Protein AF-A0A015XCU7-F1 (afdb_monomer_lite)

Radius of gyration: 45.32 Å; chains: 1; bounding box: 82×32×126 Å

Structure (mmCIF, N/CA/C/O backbone):
data_AF-A0A015XCU7-F1
#
_entry.id   AF-A0A015XCU7-F1
#
loop_
_atom_site.group_PDB
_atom_site.id
_atom_site.type_symbol
_atom_site.label_atom_id
_atom_site.label_alt_id
_atom_site.label_comp_id
_atom_site.label_asym_id
_atom_site.label_entity_id
_atom_site.label_seq_id
_atom_site.pdbx_PDB_ins_code
_atom_site.Cartn_x
_atom_site.Cartn_y
_atom_site.Cartn_z
_atom_site.occupancy
_atom_site.B_iso_or_equiv
_atom_site.auth_seq_id
_atom_site.auth_comp_id
_atom_site.auth_asym_id
_atom_site.auth_atom_id
_atom_site.pdbx_PDB_model_num
ATOM 1 N N . MET A 1 1 ? 7.135 3.575 -39.314 1.00 55.06 1 MET A N 1
ATOM 2 C CA . MET A 1 1 ? 6.035 2.942 -38.562 1.00 55.06 1 MET A CA 1
ATOM 3 C C . MET A 1 1 ? 5.232 4.070 -37.945 1.00 55.06 1 MET A C 1
ATOM 5 O O . MET A 1 1 ? 5.825 4.870 -37.229 1.00 55.06 1 MET A O 1
ATOM 9 N N . ASP A 1 2 ? 3.960 4.204 -38.307 1.00 65.06 2 ASP A N 1
ATOM 10 C CA . ASP A 1 2 ? 3.073 5.241 -37.773 1.00 65.06 2 ASP A CA 1
ATOM 11 C C . ASP A 1 2 ? 2.317 4.665 -36.569 1.00 65.06 2 ASP A C 1
ATOM 13 O O . ASP A 1 2 ? 1.390 3.877 -36.722 1.00 65.06 2 ASP A O 1
ATOM 17 N N . PHE A 1 3 ? 2.787 4.980 -35.362 1.00 67.31 3 PHE A N 1
ATOM 18 C CA . PHE A 1 3 ? 2.219 4.455 -34.116 1.00 67.31 3 PHE A CA 1
ATOM 19 C C . PHE A 1 3 ? 1.127 5.360 -33.530 1.00 67.31 3 PHE A C 1
ATOM 21 O O . PHE A 1 3 ? 0.581 5.036 -32.479 1.00 67.31 3 PHE A O 1
ATOM 28 N N . GLU A 1 4 ? 0.783 6.477 -34.183 1.00 66.00 4 GLU A N 1
ATOM 29 C CA . GLU A 1 4 ? -0.264 7.388 -33.694 1.00 66.00 4 GLU A CA 1
ATOM 30 C C . GLU A 1 4 ? -1.669 6.770 -33.775 1.00 66.00 4 GLU A C 1
ATOM 32 O O . GLU A 1 4 ? -2.579 7.196 -33.068 1.00 66.00 4 GLU A O 1
ATOM 37 N N . LYS A 1 5 ? -1.842 5.728 -34.596 1.00 67.38 5 LYS A N 1
ATOM 38 C CA . LYS A 1 5 ? -3.111 5.006 -34.781 1.00 67.38 5 LYS A CA 1
ATOM 39 C C . LYS A 1 5 ? -3.292 3.803 -33.850 1.00 67.38 5 LYS A C 1
ATOM 41 O O . LYS A 1 5 ? -4.333 3.144 -33.899 1.00 67.38 5 LYS A O 1
ATOM 46 N N . ALA A 1 6 ? -2.297 3.474 -33.026 1.00 71.69 6 ALA A N 1
ATOM 47 C CA . ALA A 1 6 ? -2.376 2.328 -32.128 1.00 71.69 6 ALA A CA 1
ATOM 48 C C . ALA A 1 6 ? -3.260 2.645 -30.905 1.00 71.69 6 ALA A C 1
ATOM 50 O O . ALA A 1 6 ? -2.902 3.476 -30.074 1.00 71.69 6 ALA A O 1
ATOM 51 N N . ASP A 1 7 ? -4.401 1.957 -30.771 1.00 75.12 7 ASP A N 1
ATOM 52 C CA . ASP A 1 7 ? -5.280 2.059 -29.597 1.00 75.12 7 ASP A CA 1
ATOM 53 C C . ASP A 1 7 ? -4.988 0.939 -28.585 1.00 75.12 7 ASP A C 1
ATOM 55 O O . ASP A 1 7 ? -5.306 -0.235 -28.795 1.00 75.12 7 ASP A O 1
ATOM 59 N N . ILE A 1 8 ? -4.425 1.322 -27.440 1.00 75.94 8 ILE A N 1
ATOM 60 C CA . ILE A 1 8 ? -4.085 0.430 -26.322 1.00 75.94 8 ILE A CA 1
ATOM 61 C C . ILE A 1 8 ? -5.334 -0.271 -25.765 1.00 75.94 8 ILE A C 1
ATOM 63 O O . ILE A 1 8 ? -5.271 -1.438 -25.367 1.00 75.94 8 ILE A O 1
ATOM 67 N N . GLY A 1 9 ? -6.486 0.407 -25.762 1.00 73.62 9 GLY A N 1
ATOM 68 C CA . GLY A 1 9 ? -7.745 -0.158 -25.280 1.00 73.62 9 GLY A CA 1
ATOM 69 C C . GLY A 1 9 ? -8.298 -1.240 -26.209 1.00 73.62 9 GLY A C 1
ATOM 70 O O . GLY A 1 9 ? -8.936 -2.192 -25.754 1.00 73.62 9 GLY A O 1
ATOM 71 N N . GLN A 1 10 ? -8.050 -1.133 -27.515 1.00 72.06 10 GLN A N 1
ATOM 72 C CA . GLN A 1 10 ? -8.372 -2.185 -28.479 1.00 72.06 10 GLN A CA 1
ATOM 73 C C . GLN A 1 10 ? -7.439 -3.392 -28.315 1.00 72.06 10 GLN A C 1
ATOM 75 O O . GLN A 1 10 ? -7.930 -4.518 -28.231 1.00 72.06 10 GLN A O 1
ATOM 80 N N . ILE A 1 11 ? -6.130 -3.155 -28.165 1.00 77.62 11 ILE A N 1
ATOM 81 C CA . ILE A 1 11 ? -5.125 -4.201 -27.907 1.00 77.62 11 ILE A CA 1
ATOM 82 C C . ILE A 1 11 ? -5.501 -5.019 -26.661 1.00 77.62 11 ILE A C 1
ATOM 84 O O . ILE A 1 11 ? -5.550 -6.247 -26.714 1.00 77.62 11 ILE A O 1
ATOM 88 N N . GLY A 1 12 ? -5.846 -4.353 -25.553 1.00 73.69 12 GLY A N 1
ATOM 89 C CA . GLY A 1 12 ? -6.228 -5.021 -24.304 1.00 73.69 12 GLY A CA 1
ATOM 90 C C . GLY A 1 12 ? -7.502 -5.868 -24.410 1.00 73.69 12 GLY A C 1
ATOM 91 O O . GLY A 1 12 ? -7.540 -6.987 -23.901 1.00 73.69 12 GLY A O 1
ATOM 92 N N . ARG A 1 13 ? -8.534 -5.378 -25.112 1.00 73.00 13 ARG A N 1
ATOM 93 C CA . ARG A 1 13 ? -9.797 -6.116 -25.318 1.00 73.00 13 ARG A CA 1
ATOM 94 C C . ARG A 1 13 ? -9.615 -7.363 -26.185 1.00 73.00 13 ARG A C 1
ATOM 96 O 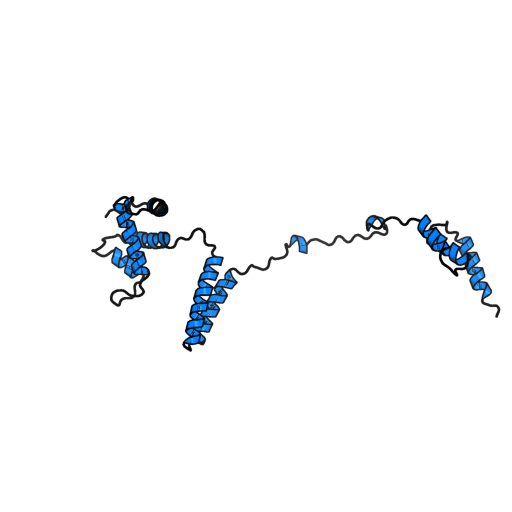O . ARG A 1 13 ? -10.203 -8.405 -25.896 1.00 73.00 13 ARG A O 1
ATOM 103 N N . ILE A 1 14 ? -8.798 -7.260 -27.231 1.00 71.56 14 ILE A N 1
ATOM 104 C CA . ILE A 1 14 ? -8.509 -8.379 -28.133 1.00 71.56 14 ILE A CA 1
ATOM 105 C C . ILE A 1 14 ? -7.652 -9.437 -27.420 1.00 71.56 14 ILE A C 1
ATOM 107 O O . ILE A 1 14 ? -7.955 -10.626 -27.468 1.00 71.56 14 ILE A O 1
ATOM 111 N N . LEU A 1 15 ? -6.643 -9.021 -26.653 1.00 71.50 15 LEU A N 1
ATOM 112 C CA . LEU A 1 15 ? -5.813 -9.955 -25.886 1.00 71.50 15 LEU A CA 1
ATOM 113 C C . LEU A 1 15 ? -6.577 -10.656 -24.753 1.00 71.50 15 LEU A C 1
ATOM 115 O O . LEU A 1 15 ? -6.266 -11.800 -24.434 1.00 71.50 15 LEU A O 1
ATOM 119 N N . ALA A 1 16 ? -7.613 -10.027 -24.189 1.00 69.00 16 ALA A N 1
ATOM 120 C CA . ALA A 1 16 ? -8.514 -10.680 -23.237 1.00 69.00 16 ALA A CA 1
ATOM 121 C C . ALA A 1 16 ? -9.391 -11.776 -23.879 1.00 69.00 16 ALA A C 1
ATOM 123 O O . ALA A 1 16 ? -9.855 -12.673 -23.178 1.00 69.00 16 ALA A O 1
ATOM 124 N N . THR A 1 17 ? -9.623 -11.703 -25.196 1.00 68.38 17 THR A N 1
ATOM 125 C CA . THR A 1 17 ? -10.422 -12.676 -25.965 1.00 68.38 17 THR A CA 1
ATOM 126 C C . THR A 1 17 ? -9.572 -13.726 -26.690 1.00 68.38 17 THR A C 1
ATOM 128 O O . THR A 1 17 ? -10.101 -14.781 -27.031 1.00 68.38 17 THR A O 1
ATOM 131 N N . GLY A 1 18 ? -8.254 -13.517 -26.791 1.00 62.25 18 GLY A N 1
ATOM 132 C CA . GLY A 1 18 ? -7.278 -14.611 -26.788 1.00 62.25 18 GLY A CA 1
ATOM 133 C C . GLY A 1 18 ? -6.367 -14.766 -28.004 1.00 62.25 18 GLY A C 1
ATOM 134 O O . GLY A 1 18 ? -5.673 -15.778 -28.051 1.00 62.25 18 GLY A O 1
ATOM 135 N N . ASP A 1 19 ? -6.313 -13.826 -28.957 1.00 72.88 19 ASP A N 1
ATOM 136 C CA . ASP A 1 19 ? -5.421 -14.000 -30.116 1.00 72.88 19 ASP A CA 1
ATOM 137 C C . ASP A 1 19 ? -4.724 -12.720 -30.608 1.00 72.88 19 ASP A C 1
ATOM 139 O O . ASP A 1 19 ? -5.364 -11.715 -30.926 1.00 72.88 19 ASP A O 1
ATOM 143 N N . LEU A 1 20 ? -3.395 -12.800 -30.721 1.00 69.88 20 LEU A N 1
ATOM 144 C CA . LEU A 1 20 ? -2.494 -11.758 -31.221 1.00 69.88 20 LEU A CA 1
ATOM 145 C C . LEU A 1 20 ? -2.557 -11.611 -32.754 1.00 69.88 20 LEU A C 1
ATOM 147 O O . LEU A 1 20 ? -2.303 -10.530 -33.304 1.00 69.88 20 LEU A O 1
ATOM 151 N N . ASP A 1 21 ? -2.934 -12.683 -33.453 1.00 74.88 21 ASP A N 1
ATOM 152 C CA . ASP A 1 21 ? -3.027 -12.712 -34.915 1.00 74.88 21 ASP A CA 1
ATOM 153 C C . ASP A 1 21 ? -4.258 -11.957 -35.438 1.00 74.88 21 ASP A C 1
ATOM 155 O O . ASP A 1 21 ? -4.297 -11.530 -36.593 1.00 74.88 21 ASP A O 1
ATOM 159 N N . SER A 1 22 ? -5.216 -11.674 -34.554 1.00 77.75 22 SER A N 1
ATOM 160 C CA . SER A 1 22 ? -6.403 -10.874 -34.862 1.00 77.75 22 SER A CA 1
ATOM 161 C C . SER A 1 22 ? -6.172 -9.353 -34.817 1.00 77.75 22 SER A C 1
ATOM 163 O O . SER A 1 22 ? -7.035 -8.587 -35.256 1.00 77.75 22 SER A O 1
ATOM 165 N N . LEU A 1 23 ? -5.013 -8.890 -34.323 1.00 80.00 23 LEU A N 1
ATOM 166 C CA . LEU A 1 23 ? -4.691 -7.463 -34.281 1.00 80.00 23 LEU A CA 1
ATOM 167 C C . LEU A 1 23 ? -4.304 -6.908 -35.666 1.00 80.00 23 LEU A C 1
ATOM 169 O O . LEU A 1 23 ? -3.596 -7.573 -36.425 1.00 80.00 23 LEU A O 1
ATOM 173 N N . PRO A 1 24 ? -4.671 -5.649 -35.972 1.00 85.00 24 PRO A N 1
ATOM 174 C CA . PRO A 1 24 ? -4.080 -4.903 -37.078 1.00 85.00 24 PRO A CA 1
ATOM 175 C C . PRO A 1 24 ? -2.548 -4.869 -36.982 1.00 85.00 24 PRO A C 1
ATOM 177 O O . PRO A 1 24 ? -1.994 -4.778 -35.885 1.00 85.00 24 PRO A O 1
ATOM 180 N N . GLU A 1 25 ? -1.862 -4.876 -38.128 1.00 84.38 25 GLU A N 1
ATOM 181 C CA . GLU A 1 25 ? -0.392 -4.925 -38.209 1.00 84.38 25 GLU A CA 1
ATOM 182 C C . GLU A 1 25 ? 0.290 -3.815 -37.388 1.00 84.38 25 GLU A C 1
ATOM 184 O O . GLU A 1 25 ? 1.238 -4.078 -36.650 1.00 84.38 25 GLU A O 1
ATOM 189 N N . GLU A 1 26 ? -0.251 -2.594 -37.429 1.00 84.12 26 GLU A N 1
ATOM 190 C CA . GLU A 1 26 ? 0.248 -1.448 -36.657 1.00 84.12 26 GLU A CA 1
ATOM 191 C C . GLU A 1 26 ? 0.129 -1.667 -35.135 1.00 84.12 26 GLU A C 1
ATOM 193 O O . GLU A 1 26 ? 1.042 -1.335 -34.377 1.00 84.12 26 GLU A O 1
ATOM 198 N N . GLN A 1 27 ? -0.975 -2.269 -34.679 1.00 83.62 27 GLN A N 1
ATOM 199 C CA . GLN A 1 27 ? -1.224 -2.541 -33.260 1.00 83.62 27 GLN A CA 1
ATOM 200 C C . GLN A 1 27 ? -0.382 -3.715 -32.753 1.00 83.62 27 GLN A C 1
ATOM 202 O O . GLN A 1 27 ? 0.111 -3.672 -31.626 1.00 83.62 27 GLN A O 1
ATOM 207 N N . ARG A 1 28 ? -0.157 -4.730 -33.597 1.00 85.50 28 ARG A N 1
ATOM 208 C CA . ARG A 1 28 ? 0.762 -5.836 -33.304 1.00 85.50 28 ARG A CA 1
ATOM 209 C C . ARG A 1 28 ? 2.198 -5.337 -33.166 1.00 85.50 28 ARG A C 1
ATOM 211 O O . ARG A 1 28 ? 2.833 -5.598 -32.152 1.00 85.50 28 ARG A O 1
ATOM 218 N N . ALA A 1 29 ? 2.672 -4.532 -34.118 1.00 86.88 29 ALA A N 1
ATOM 219 C CA . ALA A 1 29 ? 4.007 -3.938 -34.055 1.00 86.88 29 ALA A CA 1
ATOM 220 C C . ALA A 1 29 ? 4.194 -3.059 -32.804 1.00 86.88 29 ALA A C 1
ATOM 222 O O . ALA A 1 29 ? 5.267 -3.045 -32.197 1.00 86.88 29 ALA A O 1
ATOM 223 N N . TYR A 1 30 ? 3.146 -2.340 -32.390 1.00 89.00 30 TYR A N 1
ATOM 224 C CA . TYR A 1 30 ? 3.165 -1.562 -31.154 1.00 89.00 30 TYR A CA 1
ATOM 225 C C . TYR A 1 30 ? 3.183 -2.451 -29.898 1.00 89.00 30 TYR A C 1
ATOM 227 O O . TYR A 1 30 ? 3.921 -2.167 -28.954 1.00 89.00 30 TYR A O 1
ATOM 235 N N . TYR A 1 31 ? 2.436 -3.557 -29.890 1.00 88.25 31 TYR A N 1
ATOM 236 C CA . TYR A 1 31 ? 2.502 -4.555 -28.822 1.00 88.25 31 TYR A CA 1
ATOM 237 C C . TYR A 1 31 ? 3.904 -5.173 -28.699 1.00 88.25 31 TYR A C 1
ATOM 239 O O . TYR A 1 31 ? 4.460 -5.198 -27.599 1.00 88.25 31 TYR A O 1
ATOM 247 N N . ASP A 1 32 ? 4.521 -5.573 -29.812 1.00 89.38 32 ASP A N 1
ATOM 248 C CA . ASP A 1 32 ? 5.877 -6.139 -29.837 1.00 89.38 32 ASP A CA 1
ATOM 249 C C . ASP A 1 32 ? 6.918 -5.136 -29.313 1.00 89.38 32 ASP A C 1
ATOM 251 O O . ASP A 1 32 ? 7.825 -5.484 -28.547 1.00 89.38 32 ASP A O 1
ATOM 255 N N . LEU A 1 33 ? 6.759 -3.854 -29.666 1.00 90.38 33 LEU A N 1
ATOM 256 C CA . LEU A 1 33 ? 7.565 -2.761 -29.124 1.00 90.38 33 LEU A CA 1
ATOM 257 C C . LEU A 1 33 ? 7.414 -2.671 -27.598 1.00 90.38 33 LEU A C 1
ATOM 259 O O . LEU A 1 33 ? 8.416 -2.597 -26.878 1.00 90.38 33 LEU A O 1
ATOM 263 N N . MET A 1 34 ? 6.177 -2.697 -27.091 1.00 90.25 34 MET A N 1
ATOM 264 C CA . MET A 1 34 ? 5.905 -2.663 -25.653 1.00 90.25 34 MET A CA 1
ATOM 265 C C . MET A 1 34 ? 6.480 -3.890 -24.937 1.00 90.25 34 MET A C 1
ATOM 267 O O . MET A 1 34 ? 7.036 -3.748 -23.842 1.00 90.25 34 MET A O 1
ATOM 271 N N . GLU A 1 35 ? 6.377 -5.082 -25.525 1.00 89.12 35 GLU A N 1
ATOM 272 C CA . GLU A 1 35 ? 6.936 -6.312 -24.969 1.00 89.12 35 GLU A CA 1
ATOM 273 C C . GLU A 1 35 ? 8.469 -6.267 -24.921 1.00 89.12 35 GLU A C 1
ATOM 275 O O . GLU A 1 35 ? 9.074 -6.631 -23.907 1.00 89.12 35 GLU A O 1
ATOM 280 N N . MET A 1 36 ? 9.112 -5.742 -25.962 1.00 90.25 36 MET A N 1
ATOM 281 C CA . MET A 1 36 ? 10.558 -5.535 -25.984 1.00 90.25 36 MET A CA 1
ATOM 282 C C . MET A 1 36 ? 11.001 -4.541 -24.902 1.00 90.25 36 MET A C 1
ATOM 284 O O . MET A 1 36 ? 11.953 -4.815 -24.165 1.00 90.25 36 MET A O 1
ATOM 288 N N . VAL A 1 37 ? 10.271 -3.434 -24.721 1.00 89.75 37 VAL A N 1
ATOM 289 C CA . VAL A 1 37 ? 10.510 -2.475 -23.628 1.00 89.75 37 VAL A CA 1
ATOM 290 C C . VAL A 1 37 ? 10.372 -3.146 -22.258 1.00 89.75 37 VAL A C 1
ATOM 292 O O . VAL A 1 37 ? 11.239 -2.964 -21.394 1.00 89.75 37 VAL A O 1
ATOM 295 N N . ARG A 1 38 ? 9.338 -3.974 -22.060 1.00 89.50 38 ARG A N 1
ATOM 296 C CA . ARG A 1 38 ? 9.146 -4.771 -20.837 1.00 89.50 38 ARG A CA 1
ATOM 297 C C . ARG A 1 38 ? 10.320 -5.723 -20.609 1.00 89.50 38 ARG A C 1
ATOM 299 O O . ARG A 1 38 ? 10.856 -5.779 -19.500 1.00 89.50 38 ARG A O 1
ATOM 306 N N . GLY A 1 39 ? 10.751 -6.437 -21.647 1.00 87.81 39 GLY A N 1
ATOM 307 C CA . GLY A 1 39 ? 11.869 -7.378 -21.603 1.00 87.81 39 GLY A CA 1
ATOM 308 C C . GLY A 1 39 ? 13.203 -6.707 -21.276 1.00 87.81 39 GLY A C 1
ATOM 309 O O . GLY A 1 39 ? 13.964 -7.219 -20.454 1.00 87.81 39 GLY A O 1
ATOM 310 N N . LEU A 1 40 ? 13.474 -5.532 -21.852 1.00 86.94 40 LEU A N 1
ATOM 311 C CA . LEU A 1 40 ? 14.639 -4.720 -21.500 1.00 86.94 40 LEU A CA 1
ATOM 312 C C . LEU A 1 40 ? 14.567 -4.257 -20.047 1.00 86.94 40 LEU A C 1
ATOM 314 O O . LEU A 1 40 ? 15.547 -4.383 -19.325 1.00 86.94 40 LEU A O 1
ATOM 318 N N . ARG A 1 41 ? 13.412 -3.779 -19.579 1.00 84.75 41 ARG A N 1
ATOM 319 C CA . ARG A 1 41 ? 13.248 -3.331 -18.189 1.00 84.75 41 ARG A CA 1
ATOM 320 C C . ARG A 1 41 ? 13.424 -4.463 -17.172 1.00 84.75 41 ARG A C 1
ATOM 322 O O . ARG A 1 41 ? 13.928 -4.219 -16.080 1.00 84.75 41 ARG A O 1
ATOM 329 N N . ALA A 1 42 ? 13.012 -5.683 -17.512 1.00 83.00 42 ALA A N 1
ATOM 330 C CA . ALA A 1 42 ? 13.176 -6.852 -16.650 1.00 83.00 42 ALA A CA 1
ATOM 331 C C . ALA A 1 42 ? 14.650 -7.274 -16.487 1.00 83.00 42 ALA A C 1
ATOM 333 O O . ALA A 1 42 ? 14.996 -7.956 -15.523 1.00 83.00 42 ALA A O 1
ATOM 334 N N . ARG A 1 43 ? 15.534 -6.871 -17.409 1.00 81.38 43 ARG A N 1
ATOM 335 C CA . ARG A 1 43 ? 16.964 -7.189 -17.358 1.00 81.38 43 ARG A CA 1
ATOM 336 C C . ARG A 1 43 ? 17.723 -6.114 -16.576 1.00 81.38 43 ARG A C 1
ATOM 338 O O . ARG A 1 43 ? 17.656 -4.930 -16.879 1.00 81.38 43 ARG A O 1
ATOM 345 N N . MET A 1 44 ? 18.530 -6.533 -15.602 1.00 65.50 44 MET A N 1
ATOM 346 C CA . MET A 1 44 ? 19.385 -5.617 -14.828 1.00 65.50 44 MET A CA 1
ATOM 347 C C . MET A 1 44 ? 20.557 -5.071 -15.668 1.00 65.50 44 MET A C 1
ATOM 349 O O . MET A 1 44 ? 21.012 -3.939 -15.481 1.00 65.50 44 MET A O 1
ATOM 353 N N . ARG A 1 45 ? 21.074 -5.888 -16.595 1.00 73.56 45 ARG A N 1
ATOM 354 C CA . ARG A 1 45 ? 22.200 -5.560 -17.477 1.00 73.56 45 ARG A CA 1
ATOM 355 C C . ARG A 1 45 ? 21.955 -6.086 -18.886 1.00 73.56 45 ARG A C 1
ATOM 357 O O . ARG A 1 45 ? 21.440 -7.187 -19.058 1.00 73.56 45 ARG A O 1
ATOM 364 N N . TYR A 1 46 ? 22.387 -5.320 -19.879 1.00 71.69 46 TYR A N 1
ATOM 365 C CA . TYR A 1 46 ? 22.438 -5.734 -21.280 1.00 71.69 46 TYR A CA 1
ATOM 366 C C . TYR A 1 46 ? 23.756 -5.257 -21.880 1.00 71.69 46 TYR A C 1
ATOM 368 O O . TYR A 1 46 ? 24.124 -4.093 -21.712 1.00 71.69 46 TYR A O 1
ATOM 376 N N . ASN A 1 47 ? 24.506 -6.166 -22.508 1.00 71.00 47 ASN A N 1
ATOM 377 C CA . ASN A 1 47 ? 25.857 -5.904 -23.023 1.00 71.00 47 ASN A CA 1
ATOM 378 C C . ASN A 1 47 ? 26.766 -5.179 -22.004 1.00 71.00 47 ASN A C 1
ATOM 380 O O . ASN A 1 47 ? 27.419 -4.188 -22.322 1.00 71.00 47 ASN A O 1
ATOM 384 N N . GLY A 1 48 ? 26.742 -5.623 -20.741 1.00 73.75 48 GLY A N 1
ATOM 385 C CA . GLY A 1 48 ? 27.561 -5.063 -19.655 1.00 73.75 48 GLY A CA 1
ATOM 386 C C . GLY A 1 48 ? 27.113 -3.700 -19.107 1.00 73.75 48 GLY A C 1
ATOM 387 O O . GLY A 1 48 ? 27.646 -3.259 -18.092 1.00 73.75 48 GLY A O 1
ATOM 388 N N . LYS A 1 49 ? 26.112 -3.045 -19.711 1.00 77.00 49 LYS A N 1
ATOM 389 C CA . LYS A 1 49 ? 25.578 -1.754 -19.252 1.00 77.00 49 LYS A CA 1
ATOM 390 C C . LYS A 1 49 ? 24.316 -1.947 -18.415 1.00 77.00 49 LYS A C 1
ATOM 392 O O . LYS A 1 49 ? 23.485 -2.802 -18.722 1.00 77.00 49 LYS A O 1
ATOM 397 N N . VAL A 1 50 ? 24.170 -1.136 -17.366 1.00 78.19 50 VAL A N 1
ATOM 398 C CA . VAL A 1 50 ? 22.941 -1.078 -16.562 1.00 78.19 50 VAL A CA 1
ATOM 399 C C . VAL A 1 50 ? 21.828 -0.488 -17.418 1.00 78.19 50 VAL A C 1
ATOM 401 O O . VAL A 1 50 ? 21.991 0.580 -18.014 1.00 78.19 50 VAL A O 1
ATOM 404 N N . ILE A 1 51 ? 20.703 -1.191 -17.485 1.00 83.25 51 ILE A N 1
ATOM 405 C CA . ILE A 1 51 ? 19.542 -0.731 -18.238 1.00 83.25 51 ILE A CA 1
ATOM 406 C C . ILE A 1 51 ? 18.770 0.239 -17.350 1.00 83.25 51 ILE A C 1
ATOM 408 O O . ILE A 1 51 ? 18.290 -0.114 -16.277 1.00 83.25 51 ILE A O 1
ATOM 412 N N . THR A 1 52 ? 18.673 1.489 -17.790 1.00 87.25 52 THR A N 1
ATOM 413 C CA . THR A 1 52 ? 17.901 2.533 -17.112 1.00 87.25 52 THR A CA 1
ATOM 414 C C . THR A 1 52 ? 16.751 2.983 -18.002 1.00 87.25 52 THR A C 1
ATOM 416 O O . THR A 1 52 ? 16.809 2.829 -19.223 1.00 87.25 52 THR A O 1
ATOM 419 N N . LYS A 1 53 ? 15.727 3.613 -17.413 1.00 87.94 53 LYS A N 1
ATOM 420 C CA . LYS A 1 53 ? 14.630 4.242 -18.170 1.00 87.94 53 LYS A CA 1
ATOM 421 C C . LYS A 1 53 ? 15.160 5.162 -19.278 1.00 87.94 53 LYS A C 1
ATOM 423 O O . LYS A 1 53 ? 14.731 5.064 -20.421 1.00 87.94 53 LYS A O 1
ATOM 428 N N . ALA A 1 54 ? 16.141 6.008 -18.956 1.00 88.88 54 ALA A N 1
ATOM 429 C CA . ALA A 1 54 ? 16.783 6.892 -19.928 1.00 88.88 54 ALA A CA 1
ATOM 430 C C . ALA A 1 54 ? 17.530 6.116 -21.028 1.00 88.88 54 ALA A C 1
ATOM 432 O O . ALA A 1 54 ? 17.511 6.519 -22.187 1.00 88.88 54 ALA A O 1
ATOM 433 N N . GLY A 1 55 ? 18.157 4.987 -20.682 1.00 88.38 55 GLY A N 1
ATOM 434 C CA . GLY A 1 55 ? 18.804 4.097 -21.644 1.00 88.38 55 GLY A CA 1
ATOM 435 C C . GLY A 1 55 ? 17.823 3.492 -22.648 1.00 88.38 55 GLY A C 1
ATOM 436 O O . GLY A 1 55 ? 18.120 3.492 -23.840 1.00 88.38 55 GLY A O 1
ATOM 437 N N . ILE A 1 56 ? 16.653 3.049 -22.179 1.00 89.50 56 ILE A N 1
ATOM 438 C CA . ILE A 1 56 ? 15.583 2.513 -23.033 1.00 89.50 56 ILE A CA 1
ATOM 439 C C . ILE A 1 56 ? 15.019 3.615 -23.936 1.00 89.50 56 ILE A C 1
ATOM 441 O O . ILE A 1 56 ? 14.959 3.433 -25.145 1.00 89.50 56 ILE A O 1
ATOM 445 N N . ILE A 1 57 ? 14.696 4.791 -23.387 1.00 91.44 57 ILE A N 1
ATOM 446 C CA . ILE A 1 57 ? 14.197 5.926 -24.186 1.00 91.44 57 ILE A CA 1
ATOM 447 C C . ILE A 1 57 ? 15.220 6.328 -25.258 1.00 91.44 57 ILE A C 1
ATOM 449 O O . ILE A 1 57 ? 14.859 6.566 -26.405 1.00 91.44 57 ILE A O 1
ATOM 453 N N . ARG A 1 58 ? 16.515 6.355 -24.923 1.00 90.44 58 ARG A N 1
ATOM 454 C CA . ARG A 1 58 ? 17.573 6.644 -25.899 1.00 90.44 58 ARG A CA 1
ATOM 455 C C . ARG A 1 58 ? 17.670 5.578 -26.993 1.00 90.44 58 ARG A C 1
ATOM 457 O O . ARG A 1 58 ? 17.949 5.932 -28.130 1.00 90.44 58 ARG A O 1
ATOM 464 N N . LEU A 1 59 ? 17.452 4.303 -26.666 1.00 89.62 59 LEU A N 1
ATOM 465 C CA . LEU A 1 59 ? 17.404 3.226 -27.658 1.00 89.62 59 LEU A CA 1
ATOM 466 C C . LEU A 1 59 ? 16.213 3.407 -28.606 1.00 89.62 59 LEU A C 1
ATOM 468 O O . LEU A 1 59 ? 16.390 3.328 -29.815 1.00 89.62 59 LEU A O 1
ATOM 472 N N . LEU A 1 60 ? 15.034 3.722 -28.072 1.00 89.69 60 LEU A N 1
ATOM 473 C CA . LEU A 1 60 ? 13.829 3.996 -28.862 1.00 89.69 60 LEU A CA 1
ATOM 474 C C . LEU A 1 60 ? 14.005 5.200 -29.805 1.00 89.69 60 LEU A C 1
ATOM 476 O O . LEU A 1 60 ? 13.469 5.211 -30.907 1.00 89.69 60 LEU A O 1
ATOM 480 N N . LYS A 1 61 ? 14.809 6.188 -29.403 1.00 92.00 61 LYS A N 1
ATOM 481 C CA . LYS A 1 61 ? 15.173 7.348 -30.233 1.00 92.00 61 LYS A CA 1
ATOM 482 C C . LYS A 1 61 ? 16.325 7.092 -31.211 1.00 92.00 61 LYS A C 1
ATOM 484 O O . LYS A 1 61 ? 16.654 7.976 -31.994 1.00 92.00 61 LYS A O 1
ATOM 489 N N . SER A 1 62 ? 17.009 5.950 -31.114 1.00 89.38 62 SER A N 1
ATOM 490 C CA . SER A 1 62 ? 18.136 5.638 -32.001 1.00 89.38 62 SER A CA 1
ATOM 491 C C . SER A 1 62 ? 17.658 5.397 -33.432 1.00 89.38 62 SER A C 1
ATOM 493 O O . SER A 1 62 ? 16.488 5.091 -33.645 1.00 89.38 62 SER A O 1
ATOM 495 N N . GLU A 1 63 ? 18.570 5.467 -34.402 1.00 82.06 63 GLU A N 1
ATOM 496 C CA . GLU A 1 63 ? 18.275 5.265 -35.832 1.00 82.06 63 GLU A CA 1
ATOM 497 C C . GLU A 1 63 ? 17.594 3.921 -36.141 1.00 82.06 63 GLU A C 1
ATOM 499 O O . GLU A 1 63 ? 16.911 3.797 -37.150 1.00 82.06 63 GLU A O 1
ATOM 504 N N . VAL A 1 64 ? 17.722 2.934 -35.246 1.00 82.31 64 VAL A N 1
ATOM 505 C CA . VAL A 1 64 ? 17.075 1.620 -35.367 1.00 82.31 64 VAL A CA 1
ATOM 506 C C . VAL A 1 64 ? 15.548 1.717 -35.280 1.00 82.31 64 VAL A C 1
ATOM 508 O O . VAL A 1 64 ? 14.852 0.985 -35.974 1.00 82.31 64 VAL A O 1
ATOM 511 N N . TYR A 1 65 ? 15.025 2.606 -34.429 1.00 84.44 65 TYR A N 1
ATOM 512 C CA . TYR A 1 65 ? 13.584 2.740 -34.170 1.00 84.44 65 TYR A CA 1
ATOM 513 C C . TYR A 1 65 ? 13.024 4.103 -34.600 1.00 84.44 65 TYR A C 1
ATOM 515 O O . TYR A 1 65 ? 11.842 4.202 -34.918 1.00 84.44 65 TYR A O 1
ATOM 523 N N . GLY A 1 66 ? 13.855 5.149 -34.625 1.00 88.31 66 GLY A N 1
ATOM 524 C CA . GLY A 1 66 ? 13.524 6.462 -35.182 1.00 88.31 66 GLY A CA 1
ATOM 525 C C . GLY A 1 66 ? 12.396 7.216 -34.470 1.00 88.31 66 GLY A C 1
ATOM 526 O O . GLY A 1 66 ? 11.800 8.106 -35.072 1.00 88.31 66 GLY A O 1
ATOM 527 N N . LEU A 1 67 ? 12.070 6.876 -33.217 1.00 90.31 67 LEU A N 1
ATOM 528 C CA . LEU A 1 67 ? 10.952 7.497 -32.500 1.00 90.31 67 LEU A CA 1
ATOM 529 C C . LEU A 1 67 ? 11.307 8.901 -31.995 1.00 90.31 67 LEU A C 1
ATOM 531 O O . LEU A 1 67 ? 12.426 9.162 -31.541 1.00 90.31 67 LEU A O 1
ATOM 535 N N . SER A 1 68 ? 10.319 9.800 -31.997 1.00 91.88 68 SER A N 1
ATOM 536 C CA . SER A 1 68 ? 10.449 11.113 -31.357 1.00 91.88 68 SER A CA 1
ATOM 537 C C . SER A 1 68 ? 10.580 10.980 -29.830 1.00 91.88 68 SER A C 1
ATOM 539 O O . SER A 1 68 ? 10.217 9.959 -29.243 1.00 91.88 68 SER A O 1
ATOM 541 N N . ASP A 1 69 ? 11.094 12.015 -29.148 1.00 89.69 69 ASP A N 1
ATOM 542 C CA . ASP A 1 69 ? 11.250 11.981 -27.680 1.00 89.69 69 ASP A CA 1
ATOM 543 C C . ASP A 1 69 ? 9.917 11.746 -26.959 1.00 89.69 69 ASP A C 1
ATOM 545 O O . ASP A 1 69 ? 9.859 10.987 -25.991 1.00 89.69 69 ASP A O 1
ATOM 549 N N . TRP A 1 70 ? 8.847 12.360 -27.467 1.00 90.38 70 TRP A N 1
ATOM 550 C CA . TRP A 1 70 ? 7.498 12.185 -26.945 1.00 90.38 70 TRP A CA 1
ATOM 551 C C . TRP A 1 70 ? 7.002 10.749 -27.157 1.00 90.38 70 TRP A C 1
ATOM 553 O O . TRP A 1 70 ? 6.645 10.093 -26.180 1.00 90.38 70 TRP A O 1
ATOM 563 N N . MET A 1 71 ? 7.097 10.209 -28.379 1.00 88.50 71 MET A N 1
ATOM 564 C CA . MET A 1 71 ? 6.663 8.836 -28.686 1.00 88.50 71 MET A CA 1
ATOM 565 C C . MET A 1 71 ? 7.443 7.783 -27.891 1.00 88.50 71 MET A C 1
ATOM 567 O O . MET A 1 71 ? 6.863 6.825 -27.390 1.00 88.50 71 MET A O 1
ATOM 571 N N . ALA A 1 72 ? 8.755 7.963 -27.724 1.00 91.06 72 ALA A N 1
ATOM 572 C CA . ALA A 1 72 ? 9.587 7.046 -26.947 1.00 91.06 72 ALA A CA 1
ATOM 573 C C . ALA A 1 72 ? 9.205 7.030 -25.456 1.00 91.06 72 ALA A C 1
ATOM 575 O O . ALA A 1 72 ? 9.229 5.980 -24.810 1.00 91.06 72 ALA A O 1
ATOM 576 N N . ARG A 1 73 ? 8.849 8.191 -24.887 1.00 91.19 73 ARG A N 1
ATOM 577 C CA . ARG A 1 73 ? 8.341 8.282 -23.508 1.00 91.19 73 ARG A CA 1
ATOM 578 C C . ARG A 1 73 ? 6.958 7.663 -23.381 1.00 91.19 73 ARG A C 1
ATOM 580 O O . ARG A 1 73 ? 6.719 6.976 -22.389 1.00 91.19 73 ARG A O 1
ATOM 587 N N . GLN A 1 74 ? 6.106 7.905 -24.370 1.00 89.94 74 GLN A N 1
ATOM 588 C CA . GLN A 1 74 ? 4.747 7.392 -24.435 1.00 89.94 74 GLN A CA 1
ATOM 589 C C . GLN A 1 74 ? 4.759 5.861 -24.512 1.00 89.94 74 GLN A C 1
ATOM 591 O O . GLN A 1 74 ? 4.292 5.218 -23.584 1.00 89.94 74 GLN A O 1
ATOM 596 N N . GLY A 1 75 ? 5.476 5.268 -25.473 1.00 88.31 75 GLY A N 1
ATOM 597 C CA . GLY A 1 75 ? 5.629 3.810 -25.574 1.00 88.31 75 GLY A CA 1
ATOM 598 C C . GLY A 1 75 ? 6.253 3.156 -24.334 1.00 88.31 75 GLY A C 1
ATOM 599 O O . GLY A 1 75 ? 5.893 2.038 -23.966 1.00 88.31 75 GLY A O 1
ATOM 600 N N . TYR A 1 76 ? 7.150 3.855 -23.625 1.00 91.12 76 TYR A N 1
ATOM 601 C CA . TYR A 1 76 ? 7.639 3.380 -22.327 1.00 91.12 76 TYR A CA 1
ATOM 602 C C . TYR A 1 76 ? 6.545 3.392 -21.249 1.00 91.12 76 TYR A C 1
ATOM 604 O O . TYR A 1 76 ? 6.440 2.438 -20.477 1.00 91.12 76 TYR A O 1
ATOM 612 N N . ALA A 1 77 ? 5.772 4.476 -21.147 1.00 88.69 77 ALA A N 1
ATOM 613 C CA . ALA A 1 77 ? 4.690 4.593 -20.173 1.00 88.69 77 ALA A CA 1
ATOM 614 C C . ALA A 1 77 ? 3.583 3.570 -20.454 1.00 88.69 77 ALA A C 1
ATOM 616 O O . ALA A 1 77 ? 3.158 2.871 -19.536 1.00 88.69 77 ALA A O 1
ATOM 617 N N . ASP A 1 78 ? 3.208 3.426 -21.720 1.00 88.19 78 ASP A N 1
ATOM 618 C CA . ASP A 1 78 ? 2.172 2.516 -22.189 1.00 88.19 78 ASP A CA 1
ATOM 619 C C . ASP A 1 78 ? 2.566 1.059 -21.949 1.00 88.19 78 ASP A C 1
ATOM 621 O O . ASP A 1 78 ? 1.773 0.316 -21.385 1.00 88.19 78 ASP A O 1
ATOM 625 N N . SER A 1 79 ? 3.825 0.671 -22.199 1.00 89.56 79 SER A N 1
ATOM 626 C CA . SER A 1 79 ? 4.343 -0.651 -21.808 1.00 89.56 79 SER A CA 1
ATOM 627 C C . SER A 1 79 ? 4.179 -0.911 -20.302 1.00 89.56 79 SER A C 1
ATOM 629 O O . SER A 1 79 ? 3.682 -1.957 -19.885 1.00 89.56 79 SER A O 1
ATOM 631 N N . VAL A 1 80 ? 4.558 0.048 -19.450 1.00 86.50 80 VAL A N 1
ATOM 632 C CA . VAL A 1 80 ? 4.443 -0.126 -17.993 1.00 86.50 80 VAL A CA 1
ATOM 633 C C . VAL A 1 80 ? 2.981 -0.234 -17.561 1.00 86.50 80 VAL A C 1
ATOM 635 O O . VAL A 1 80 ? 2.648 -1.128 -16.785 1.00 86.50 80 VAL A O 1
ATOM 638 N N . ASN A 1 81 ? 2.119 0.645 -18.063 1.00 86.94 81 ASN A N 1
ATOM 639 C CA . ASN A 1 81 ? 0.703 0.653 -17.716 1.00 86.94 81 ASN A CA 1
ATOM 640 C C . ASN A 1 81 ? 0.003 -0.607 -18.231 1.00 86.94 81 ASN A C 1
ATOM 642 O O . ASN A 1 81 ? -0.729 -1.240 -17.482 1.00 86.94 81 ASN A O 1
ATOM 646 N N . PHE A 1 82 ? 0.278 -1.028 -19.463 1.00 85.94 82 PHE A N 1
ATOM 647 C CA . PHE A 1 82 ? -0.355 -2.193 -20.069 1.00 85.94 82 PHE A CA 1
ATOM 648 C C . PHE A 1 82 ? -0.019 -3.492 -19.322 1.00 85.94 82 PHE A C 1
ATOM 650 O O . PHE A 1 82 ? -0.911 -4.264 -18.986 1.00 85.94 82 PHE A O 1
ATOM 657 N N . PHE A 1 83 ? 1.260 -3.726 -19.004 1.00 84.31 83 PHE A N 1
ATOM 658 C CA . PHE A 1 83 ? 1.690 -4.991 -18.393 1.00 84.31 83 PHE A CA 1
ATOM 659 C C . PHE A 1 83 ? 1.596 -5.031 -16.863 1.00 84.31 83 PHE A C 1
ATOM 661 O O . PHE A 1 83 ? 1.632 -6.119 -16.285 1.00 84.31 83 PHE A O 1
ATOM 668 N N . TYR A 1 84 ? 1.528 -3.878 -16.191 1.00 81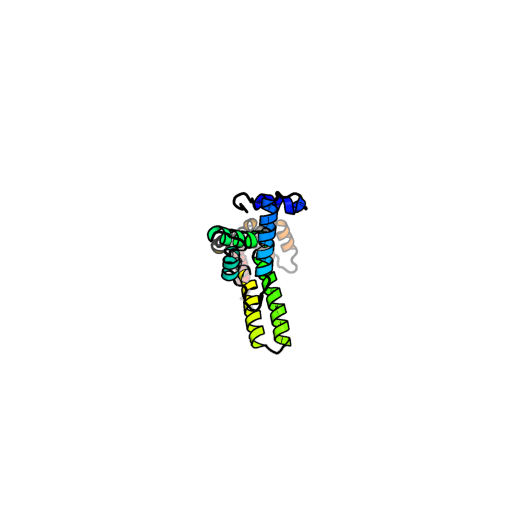.25 84 TYR A N 1
ATOM 669 C CA . TYR A 1 84 ? 1.520 -3.806 -14.725 1.00 81.25 84 TYR A CA 1
ATOM 670 C C . TYR A 1 84 ? 0.306 -3.083 -14.134 1.00 81.25 84 TYR A C 1
ATOM 672 O O . TYR A 1 84 ? 0.230 -2.983 -12.908 1.00 81.25 84 TYR A O 1
ATOM 680 N N . SER A 1 85 ? -0.647 -2.613 -14.947 1.00 79.25 85 SER A N 1
ATOM 681 C CA . SER A 1 85 ? -1.951 -2.209 -14.418 1.00 79.25 85 SER A CA 1
ATOM 682 C C . SER A 1 85 ? -2.639 -3.428 -13.811 1.00 79.25 85 SER A C 1
ATOM 684 O O . SER A 1 85 ? -2.682 -4.510 -14.397 1.00 79.25 85 SER A O 1
ATOM 686 N N . GLN A 1 86 ? -3.114 -3.270 -12.584 1.00 66.94 86 GLN A N 1
ATOM 687 C CA . GLN A 1 86 ? -3.778 -4.309 -11.812 1.00 66.94 86 GLN A CA 1
ATOM 688 C C . GLN A 1 86 ? -5.003 -3.657 -11.175 1.00 66.94 86 GLN A C 1
ATOM 690 O O . GLN A 1 86 ? -4.911 -3.090 -10.090 1.00 66.94 86 GLN A O 1
ATOM 695 N N . GLU A 1 87 ? -6.137 -3.685 -11.875 1.00 65.44 87 GLU A N 1
ATOM 696 C CA . GLU A 1 87 ? -7.343 -2.940 -11.473 1.00 65.44 87 GLU A CA 1
ATOM 697 C C . GLU A 1 87 ? -8.011 -3.512 -10.213 1.00 65.44 87 GLU A C 1
ATOM 699 O O . GLU A 1 87 ? -8.570 -2.770 -9.410 1.00 65.44 87 GLU A O 1
ATOM 704 N N . ASN A 1 88 ? -7.903 -4.824 -9.988 1.00 74.19 88 ASN A N 1
ATOM 705 C CA . ASN A 1 88 ? -8.668 -5.521 -8.947 1.00 74.19 88 ASN A CA 1
ATOM 706 C C . ASN A 1 88 ? -7.872 -5.840 -7.673 1.00 74.19 88 ASN A C 1
ATOM 708 O O . ASN A 1 88 ? -8.399 -6.471 -6.754 1.00 74.19 88 ASN A O 1
ATOM 712 N N . ILE A 1 89 ? -6.601 -5.435 -7.588 1.00 76.69 89 ILE A N 1
ATOM 713 C CA . ILE A 1 89 ? -5.766 -5.730 -6.419 1.00 76.69 89 ILE A CA 1
ATOM 714 C C . ILE A 1 89 ? -5.772 -4.529 -5.479 1.00 76.69 89 ILE A C 1
ATOM 716 O O . ILE A 1 89 ? -5.285 -3.447 -5.802 1.00 76.69 89 ILE A O 1
ATOM 720 N N . ARG A 1 90 ? -6.290 -4.737 -4.265 1.00 80.44 90 ARG A N 1
ATOM 721 C CA . ARG A 1 90 ? -6.295 -3.703 -3.224 1.00 80.44 90 ARG A CA 1
ATOM 722 C C . ARG A 1 90 ? -4.856 -3.291 -2.869 1.00 80.44 90 ARG A C 1
ATOM 724 O O . ARG A 1 90 ? -4.006 -4.173 -2.714 1.00 80.44 90 ARG A O 1
ATOM 731 N N . PRO A 1 91 ? -4.572 -1.999 -2.617 1.00 82.94 91 PRO A N 1
ATOM 732 C CA . PRO A 1 91 ? -3.243 -1.549 -2.188 1.00 82.94 91 PRO A CA 1
ATOM 733 C C . PRO A 1 91 ? -2.699 -2.295 -0.958 1.00 82.94 91 PRO A C 1
ATOM 735 O O . PRO A 1 91 ? -1.517 -2.630 -0.914 1.00 82.94 91 PRO A O 1
ATOM 738 N N . GLN A 1 92 ? -3.571 -2.641 -0.004 1.00 85.25 92 GLN A N 1
ATOM 739 C CA . GLN A 1 92 ? -3.227 -3.459 1.164 1.00 85.25 92 GLN A CA 1
ATOM 740 C C . GLN A 1 92 ? -2.724 -4.861 0.774 1.00 85.25 92 GLN A C 1
ATOM 742 O O . GLN A 1 92 ? -1.754 -5.354 1.346 1.00 85.25 92 GLN A O 1
ATOM 747 N N . ALA A 1 93 ? -3.336 -5.494 -0.231 1.00 85.06 93 ALA A N 1
ATOM 748 C CA . ALA A 1 93 ? -2.905 -6.801 -0.720 1.00 85.06 93 ALA A CA 1
ATOM 749 C C . ALA A 1 93 ? -1.516 -6.721 -1.371 1.00 85.06 93 ALA A C 1
ATOM 751 O O . ALA A 1 93 ? -0.672 -7.579 -1.120 1.00 85.06 93 ALA A O 1
ATOM 752 N N . PHE A 1 94 ? -1.232 -5.654 -2.128 1.00 87.25 94 PHE A N 1
ATOM 753 C CA . PHE A 1 94 ? 0.118 -5.405 -2.639 1.00 87.25 94 PHE A CA 1
ATOM 754 C C . PHE A 1 94 ? 1.134 -5.205 -1.523 1.00 87.25 94 PHE A C 1
ATOM 756 O O . PHE A 1 94 ? 2.219 -5.778 -1.578 1.00 87.25 94 PHE A O 1
ATOM 763 N N . ALA A 1 95 ? 0.797 -4.410 -0.512 1.00 88.31 95 ALA A N 1
ATOM 764 C CA . ALA A 1 95 ? 1.686 -4.166 0.614 1.00 88.31 95 ALA A CA 1
ATOM 765 C C . ALA A 1 95 ? 2.050 -5.466 1.339 1.00 88.31 95 ALA A C 1
ATOM 767 O O . ALA A 1 95 ? 3.227 -5.701 1.602 1.00 88.31 95 ALA A O 1
ATOM 768 N N . ASN A 1 96 ? 1.066 -6.343 1.553 1.00 88.94 96 ASN A N 1
ATOM 769 C CA . ASN A 1 96 ? 1.278 -7.668 2.128 1.00 88.94 96 ASN A CA 1
ATOM 770 C C . ASN A 1 96 ? 2.121 -8.573 1.216 1.00 88.94 96 ASN A C 1
ATOM 772 O O . ASN A 1 96 ? 3.067 -9.193 1.696 1.00 88.94 96 ASN A O 1
ATOM 776 N N . LEU A 1 97 ? 1.854 -8.592 -0.095 1.00 89.19 97 LEU A N 1
ATOM 777 C CA . LEU A 1 97 ? 2.636 -9.359 -1.072 1.00 89.19 97 LEU A CA 1
ATOM 778 C C . LEU A 1 97 ? 4.111 -8.927 -1.097 1.00 89.19 97 LEU A C 1
ATOM 780 O O . LEU A 1 97 ? 5.017 -9.758 -1.159 1.00 89.19 97 LEU A O 1
ATOM 784 N N . TYR A 1 98 ? 4.370 -7.618 -1.077 1.00 90.00 98 TYR A N 1
ATOM 785 C CA . TYR A 1 98 ? 5.733 -7.094 -1.040 1.00 90.00 98 TYR A CA 1
ATOM 786 C C . TYR A 1 98 ? 6.395 -7.326 0.320 1.00 90.00 98 TYR A C 1
ATOM 788 O O . TYR A 1 98 ? 7.580 -7.650 0.347 1.00 90.00 98 TYR A O 1
ATOM 796 N N . ALA A 1 99 ? 5.656 -7.218 1.427 1.00 92.12 99 ALA A N 1
ATOM 797 C CA . ALA A 1 99 ? 6.169 -7.532 2.757 1.00 92.12 99 ALA A CA 1
ATOM 798 C C . ALA A 1 99 ? 6.611 -9.001 2.861 1.00 92.12 99 ALA A C 1
ATOM 800 O O . ALA A 1 99 ? 7.730 -9.259 3.288 1.00 92.12 99 ALA A O 1
ATOM 801 N N . GLU A 1 100 ? 5.805 -9.946 2.369 1.00 91.81 100 GLU A N 1
ATOM 802 C CA . GLU A 1 100 ? 6.153 -11.375 2.338 1.00 91.81 100 GLU A CA 1
ATOM 803 C C . GLU A 1 100 ? 7.419 -11.643 1.504 1.00 91.81 100 GLU A C 1
ATOM 805 O O . GLU A 1 100 ? 8.296 -12.414 1.897 1.00 91.81 100 GLU A O 1
ATOM 810 N N . LYS A 1 101 ? 7.561 -10.978 0.349 1.00 92.88 101 LYS A N 1
ATOM 811 C CA . LYS A 1 101 ? 8.778 -11.081 -0.476 1.00 92.88 101 LYS A CA 1
ATOM 812 C C . LYS A 1 101 ? 10.014 -10.554 0.250 1.00 92.88 101 LYS A C 1
ATOM 814 O O . LYS A 1 101 ? 11.085 -11.143 0.116 1.00 92.88 101 LYS A O 1
ATOM 819 N N . LEU A 1 102 ? 9.874 -9.453 0.987 1.00 93.25 102 LEU A N 1
ATOM 820 C CA . LEU A 1 102 ? 10.959 -8.886 1.784 1.00 93.25 102 LEU A CA 1
ATOM 821 C C . LEU A 1 102 ? 11.336 -9.804 2.950 1.00 93.25 102 LEU A C 1
ATOM 823 O O . LEU A 1 102 ? 12.522 -9.983 3.185 1.00 93.25 102 LEU A O 1
ATOM 827 N N . GLU A 1 103 ? 10.378 -10.436 3.627 1.00 92.56 103 GLU A N 1
ATOM 828 C CA . GLU A 1 103 ? 10.667 -11.421 4.681 1.00 92.56 103 GLU A CA 1
ATOM 829 C C . GLU A 1 103 ? 11.453 -12.613 4.149 1.00 92.56 103 GLU A C 1
ATOM 831 O O . GLU A 1 103 ? 12.530 -12.902 4.657 1.00 92.56 103 GLU A O 1
ATOM 836 N N . LYS A 1 104 ? 11.007 -13.216 3.040 1.00 94.38 104 LYS A N 1
ATOM 837 C CA . LYS A 1 104 ? 11.745 -14.306 2.377 1.00 94.38 104 LYS A CA 1
ATOM 838 C C . LYS A 1 104 ? 13.175 -13.895 2.014 1.00 94.38 104 LYS A C 1
ATOM 840 O O . LYS A 1 104 ? 14.113 -14.684 2.123 1.00 94.38 104 LYS A O 1
ATOM 845 N N . TRP A 1 105 ? 13.353 -12.651 1.571 1.00 91.31 105 TRP A N 1
ATOM 846 C CA . TRP A 1 105 ? 14.679 -12.084 1.335 1.00 91.31 105 TRP A CA 1
ATOM 847 C C . TRP A 1 105 ? 15.477 -11.923 2.629 1.00 91.31 105 TRP A C 1
ATOM 849 O O . TRP A 1 105 ? 16.644 -12.304 2.657 1.00 91.31 105 TRP A O 1
ATOM 859 N N . ALA A 1 106 ? 14.880 -11.401 3.695 1.00 93.38 106 ALA A N 1
ATOM 860 C CA . ALA A 1 106 ? 15.540 -11.261 4.985 1.00 93.38 106 ALA A CA 1
ATOM 861 C C . ALA A 1 106 ? 15.983 -12.616 5.552 1.00 93.38 106 ALA A C 1
ATOM 863 O O . ALA A 1 106 ? 17.131 -12.727 5.976 1.00 93.38 106 ALA A O 1
ATOM 864 N N . ASP A 1 107 ? 15.143 -13.650 5.466 1.00 92.00 107 ASP A N 1
ATOM 865 C CA . ASP A 1 107 ? 15.475 -15.017 5.881 1.00 92.00 107 ASP A CA 1
ATOM 866 C C . ASP A 1 107 ? 16.695 -15.540 5.117 1.00 92.00 107 ASP A C 1
ATOM 868 O O . ASP A 1 107 ? 17.650 -16.048 5.708 1.00 92.00 107 ASP A O 1
ATOM 872 N N . SER A 1 108 ? 16.719 -15.342 3.793 1.00 91.69 108 SER A N 1
ATOM 873 C CA . SER A 1 108 ? 17.870 -15.727 2.971 1.00 91.69 108 SER A CA 1
ATOM 874 C C . SER A 1 108 ? 19.146 -14.968 3.359 1.00 91.69 108 SER A C 1
ATOM 876 O O . SER A 1 108 ? 20.219 -15.561 3.452 1.00 91.69 108 SER A O 1
ATOM 878 N N . MET A 1 109 ? 19.038 -13.671 3.660 1.00 90.69 109 MET A N 1
ATOM 879 C CA . MET A 1 109 ? 20.173 -12.839 4.067 1.00 90.69 109 MET A CA 1
ATOM 880 C C . MET A 1 109 ? 20.690 -13.236 5.452 1.00 90.69 109 MET A C 1
ATOM 882 O O . MET A 1 109 ? 21.905 -13.289 5.661 1.00 90.69 109 MET A O 1
ATOM 886 N N . PHE A 1 110 ? 19.789 -13.594 6.367 1.00 91.94 110 PHE A N 1
ATOM 887 C CA . PHE A 1 110 ? 20.125 -14.110 7.687 1.00 91.94 110 PHE A CA 1
ATOM 888 C C . PHE A 1 110 ? 20.909 -15.425 7.589 1.00 91.94 110 PHE A C 1
ATOM 890 O O . PHE A 1 110 ? 21.975 -15.543 8.192 1.00 91.94 110 PHE A O 1
ATOM 897 N N . LEU A 1 111 ? 20.461 -16.363 6.744 1.00 92.62 111 LEU A N 1
ATOM 898 C CA . LEU A 1 111 ? 21.168 -17.626 6.482 1.00 92.62 111 LEU A CA 1
ATOM 899 C C . LEU A 1 111 ? 22.573 -17.417 5.896 1.00 92.62 111 LEU A C 1
ATOM 901 O O . LEU A 1 111 ? 23.484 -18.187 6.186 1.00 92.62 111 LEU A O 1
ATOM 905 N N . THR A 1 112 ? 22.778 -16.361 5.105 1.00 93.38 112 THR A N 1
ATOM 906 C CA . THR A 1 112 ? 24.103 -16.006 4.559 1.00 93.38 112 THR A CA 1
ATOM 907 C C . THR A 1 112 ? 25.002 -15.233 5.535 1.00 93.38 112 THR A C 1
ATOM 909 O O . THR A 1 112 ? 26.080 -14.785 5.147 1.00 93.38 112 THR A O 1
ATOM 912 N N . GLY A 1 113 ? 2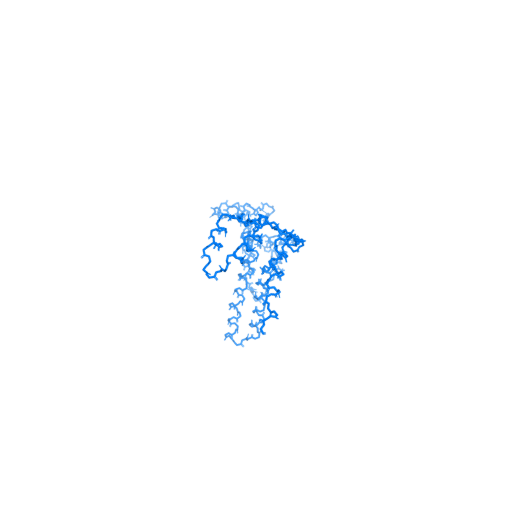4.578 -15.050 6.790 1.00 91.75 113 GLY A N 1
ATOM 913 C CA . GLY A 1 113 ? 25.348 -14.351 7.824 1.00 91.75 113 GLY A CA 1
ATOM 914 C C . GLY A 1 113 ? 25.259 -12.822 7.769 1.00 91.75 113 GLY A C 1
ATOM 915 O O . GLY A 1 113 ? 26.008 -12.140 8.465 1.00 91.75 113 GLY A O 1
ATOM 916 N N . LYS A 1 114 ? 24.342 -12.253 6.975 1.00 92.69 114 LYS A N 1
ATOM 917 C CA . LYS A 1 114 ? 24.144 -10.799 6.827 1.00 92.69 114 LYS A CA 1
ATOM 918 C C . LYS A 1 114 ? 22.995 -10.282 7.699 1.00 92.69 114 LYS A C 1
ATOM 920 O O . LYS A 1 114 ? 22.024 -9.709 7.202 1.00 92.69 114 LYS A O 1
ATOM 925 N N . GLY A 1 115 ? 23.105 -10.484 9.012 1.00 89.94 115 GLY A N 1
ATOM 926 C CA . GLY A 1 115 ? 22.036 -10.179 9.974 1.00 89.94 115 GLY A CA 1
ATOM 927 C C . GLY A 1 115 ? 21.602 -8.706 10.012 1.00 89.94 115 GLY A C 1
ATOM 928 O O . GLY A 1 115 ? 20.408 -8.420 10.078 1.00 89.94 115 GLY A O 1
ATOM 929 N N . GLU A 1 116 ? 22.536 -7.757 9.902 1.00 91.69 116 GLU A N 1
ATOM 930 C CA . GLU A 1 116 ? 22.196 -6.323 9.891 1.00 91.69 116 GLU A CA 1
ATOM 931 C C . GLU A 1 116 ? 21.384 -5.918 8.652 1.00 91.69 116 GLU A C 1
ATOM 933 O O . GLU A 1 116 ? 20.421 -5.154 8.749 1.00 91.69 116 GLU A O 1
ATOM 938 N N . GLU A 1 117 ? 21.746 -6.441 7.476 1.00 91.81 117 GLU A N 1
ATOM 939 C CA . GLU A 1 117 ? 21.007 -6.191 6.235 1.00 91.81 117 GLU A CA 1
ATOM 940 C C . GLU A 1 117 ? 19.618 -6.842 6.289 1.00 91.81 117 GLU A C 1
ATOM 942 O O . GLU A 1 117 ? 18.635 -6.212 5.894 1.00 91.81 117 GLU A O 1
ATOM 947 N N . ALA A 1 118 ? 19.521 -8.054 6.847 1.00 91.94 118 ALA A N 1
ATOM 948 C CA . ALA A 1 118 ? 18.250 -8.737 7.079 1.00 91.94 118 ALA A CA 1
ATOM 949 C C . ALA A 1 118 ? 17.322 -7.922 7.997 1.00 91.94 118 ALA A C 1
ATOM 951 O O . ALA A 1 118 ? 16.156 -7.719 7.662 1.00 91.94 118 ALA A O 1
ATOM 952 N N . SER A 1 119 ? 17.850 -7.365 9.093 1.00 91.19 119 SER A N 1
ATOM 953 C CA . SER A 1 119 ? 17.090 -6.510 10.017 1.00 91.19 119 SER A CA 1
ATOM 954 C C . SER A 1 119 ? 16.495 -5.279 9.316 1.00 91.19 119 SER A C 1
ATOM 956 O O . SER A 1 119 ? 15.301 -5.001 9.434 1.00 91.19 119 SER A O 1
ATOM 958 N N . ARG A 1 120 ? 17.281 -4.593 8.472 1.00 94.25 120 ARG A N 1
ATOM 959 C CA . ARG A 1 120 ? 16.791 -3.447 7.678 1.00 94.25 120 ARG A CA 1
ATOM 960 C C . ARG A 1 120 ? 15.696 -3.839 6.680 1.00 94.25 120 ARG A C 1
ATOM 962 O O . ARG A 1 120 ? 14.795 -3.046 6.400 1.00 94.25 120 ARG A O 1
ATOM 969 N N . ILE A 1 121 ? 15.782 -5.035 6.097 1.00 93.00 121 ILE A N 1
ATOM 970 C CA . ILE A 1 121 ? 14.763 -5.557 5.175 1.00 93.00 121 ILE A CA 1
ATOM 971 C C . ILE A 1 121 ? 13.470 -5.884 5.938 1.00 93.00 121 ILE A C 1
ATOM 973 O O . ILE A 1 121 ? 12.390 -5.516 5.470 1.00 93.00 121 ILE A O 1
ATOM 977 N N . LEU A 1 122 ? 13.571 -6.489 7.126 1.00 92.94 122 LEU A N 1
ATOM 978 C CA . LEU A 1 122 ? 12.422 -6.766 7.994 1.00 92.94 122 LEU A CA 1
ATOM 979 C C . LEU A 1 122 ? 11.722 -5.485 8.447 1.00 92.94 122 LEU A C 1
ATOM 981 O O . LEU A 1 122 ? 10.498 -5.403 8.395 1.00 92.94 122 LEU A O 1
ATOM 985 N N . GLU A 1 123 ? 12.477 -4.446 8.800 1.00 94.44 123 GLU A N 1
ATOM 986 C CA . GLU A 1 123 ? 11.904 -3.149 9.165 1.00 94.44 123 GLU A CA 1
ATOM 987 C C . GLU A 1 123 ? 11.068 -2.554 8.015 1.00 94.44 123 GLU A C 1
ATOM 989 O O . GLU A 1 123 ? 9.976 -2.017 8.218 1.00 94.44 123 GLU A O 1
ATOM 994 N N . ARG A 1 124 ? 11.540 -2.698 6.770 1.00 93.56 124 ARG A N 1
ATOM 995 C CA . ARG A 1 124 ? 10.785 -2.288 5.576 1.00 93.56 124 ARG A CA 1
ATOM 996 C C . ARG A 1 124 ? 9.518 -3.120 5.378 1.00 93.56 124 ARG A C 1
ATOM 998 O O . ARG A 1 124 ? 8.488 -2.547 5.024 1.00 93.56 124 ARG A O 1
ATOM 1005 N N . ALA A 1 125 ? 9.577 -4.431 5.610 1.00 92.44 125 ALA A N 1
ATOM 1006 C CA . ALA A 1 125 ? 8.411 -5.311 5.536 1.00 92.44 125 ALA A CA 1
ATOM 1007 C C . ALA A 1 125 ? 7.351 -4.927 6.583 1.00 92.44 125 ALA A C 1
ATOM 1009 O O . ALA A 1 125 ? 6.173 -4.788 6.248 1.00 92.44 125 ALA A O 1
ATOM 1010 N N . ALA A 1 126 ? 7.774 -4.656 7.822 1.00 90.94 126 ALA A N 1
ATOM 1011 C CA . ALA A 1 126 ? 6.899 -4.200 8.898 1.00 90.94 126 ALA A CA 1
ATOM 1012 C C . ALA A 1 126 ? 6.207 -2.876 8.543 1.00 90.94 126 ALA A C 1
ATOM 1014 O O . ALA A 1 126 ? 4.985 -2.768 8.648 1.00 90.94 126 ALA A O 1
ATOM 1015 N N . ARG A 1 127 ? 6.955 -1.895 8.017 1.00 92.50 127 ARG A N 1
ATOM 1016 C CA . ARG A 1 127 ? 6.383 -0.616 7.558 1.00 92.50 127 ARG A CA 1
ATOM 1017 C C . ARG A 1 127 ? 5.319 -0.786 6.472 1.00 92.50 127 ARG A C 1
ATOM 1019 O O . ARG A 1 127 ? 4.361 -0.018 6.445 1.00 92.50 127 ARG A O 1
ATOM 1026 N N . LEU A 1 128 ? 5.473 -1.753 5.564 1.00 90.88 128 LEU A N 1
ATOM 1027 C CA . LEU A 1 128 ? 4.467 -2.020 4.530 1.00 90.88 128 LEU A CA 1
ATOM 1028 C C . LEU A 1 128 ? 3.174 -2.586 5.119 1.00 90.88 128 LEU A C 1
ATOM 1030 O O . LEU A 1 128 ? 2.100 -2.168 4.694 1.00 90.88 128 LEU A O 1
ATOM 1034 N N . ARG A 1 129 ? 3.265 -3.482 6.107 1.00 86.69 129 ARG A N 1
ATOM 1035 C CA . ARG A 1 129 ? 2.079 -4.046 6.771 1.00 86.69 129 ARG A CA 1
ATOM 1036 C C . ARG A 1 129 ? 1.355 -3.023 7.636 1.00 86.69 129 ARG A C 1
ATOM 1038 O O . ARG A 1 129 ? 0.141 -2.890 7.538 1.00 86.69 129 ARG A O 1
ATOM 1045 N N . LEU A 1 130 ? 2.107 -2.266 8.433 1.00 85.81 130 LEU A N 1
ATOM 1046 C CA . LEU A 1 130 ? 1.548 -1.280 9.359 1.00 85.81 130 LEU A CA 1
ATOM 1047 C C . LEU A 1 130 ? 0.929 -0.072 8.650 1.00 85.81 130 LEU A C 1
ATOM 1049 O O . LEU A 1 130 ? 0.023 0.538 9.195 1.00 85.81 130 LEU A O 1
ATOM 1053 N N . ARG A 1 131 ? 1.344 0.241 7.413 1.00 84.69 131 ARG A N 1
ATOM 1054 C CA . ARG A 1 131 ? 0.739 1.316 6.602 1.00 84.69 131 ARG A CA 1
ATOM 1055 C C . ARG A 1 131 ? -0.773 1.151 6.403 1.00 84.69 131 ARG A C 1
ATOM 1057 O O . ARG A 1 131 ? -1.454 2.140 6.170 1.00 84.69 131 ARG A O 1
ATOM 1064 N N . PHE A 1 132 ? -1.262 -0.087 6.419 1.00 75.75 132 PHE A N 1
ATOM 1065 C CA . PHE A 1 132 ? -2.671 -0.422 6.211 1.00 75.75 132 PHE A CA 1
ATOM 1066 C C . PHE A 1 132 ? -3.257 -1.199 7.394 1.00 75.75 132 PHE A C 1
ATOM 1068 O O . PHE A 1 132 ? -4.293 -1.849 7.238 1.00 75.75 132 PHE A O 1
ATOM 1075 N N . ALA A 1 133 ? -2.576 -1.206 8.544 1.00 73.44 133 ALA A N 1
ATOM 1076 C CA . ALA A 1 133 ? -3.215 -1.624 9.782 1.00 73.44 133 ALA A CA 1
ATOM 1077 C C . ALA A 1 133 ? -4.322 -0.604 10.063 1.00 73.44 133 ALA A C 1
ATOM 1079 O O . ALA A 1 133 ? -4.071 0.591 9.928 1.00 73.44 133 ALA A O 1
ATOM 1080 N N . CYS A 1 134 ? -5.544 -1.076 10.337 1.00 58.91 134 CYS A N 1
ATOM 1081 C CA . CYS A 1 134 ? -6.670 -0.196 10.635 1.00 58.91 134 CYS A CA 1
ATOM 1082 C C . CYS A 1 134 ? -6.241 0.834 11.676 1.00 58.91 134 CYS A C 1
ATOM 1084 O O . CYS A 1 134 ? -5.762 0.443 12.743 1.00 58.91 134 CYS A O 1
ATOM 1086 N N . ASP A 1 135 ? -6.467 2.112 11.373 1.00 61.00 135 ASP A N 1
ATOM 1087 C CA . ASP A 1 135 ? -6.650 3.110 12.416 1.00 61.00 135 ASP A CA 1
ATOM 1088 C C . ASP A 1 135 ? -7.673 2.512 13.388 1.00 61.00 135 ASP A C 1
ATOM 1090 O O . ASP A 1 135 ? -8.692 1.955 12.951 1.00 61.00 135 ASP A O 1
ATOM 1094 N N . GLU A 1 136 ? -7.339 2.486 14.680 1.00 63.16 136 GLU A N 1
ATOM 1095 C CA . GLU A 1 136 ? -8.247 2.018 15.725 1.00 63.16 136 GLU A CA 1
ATOM 1096 C C . GLU A 1 136 ? -9.630 2.597 15.425 1.00 63.16 136 GLU A C 1
ATOM 1098 O O . GLU A 1 136 ? -9.739 3.789 15.144 1.00 63.16 136 GLU A O 1
ATOM 1103 N N . GLN A 1 137 ? -10.671 1.757 15.372 1.00 62.84 137 GLN A N 1
ATOM 1104 C CA . GLN A 1 137 ? -12.030 2.261 15.202 1.00 62.84 137 GLN A CA 1
ATOM 1105 C C . GLN A 1 137 ? -12.296 3.208 16.369 1.00 62.84 137 GLN A C 1
ATOM 1107 O O . GLN A 1 137 ? -12.594 2.758 17.475 1.00 62.84 137 GLN A O 1
ATOM 1112 N N . GLU A 1 138 ? -12.125 4.507 16.136 1.00 65.62 138 GLU A N 1
ATOM 1113 C CA . GLU A 1 138 ? -12.432 5.520 17.124 1.00 65.62 138 GLU A CA 1
ATOM 1114 C C . GLU A 1 138 ? -13.907 5.336 17.463 1.00 65.62 138 GLU A C 1
ATOM 1116 O O . GLU A 1 138 ? -14.767 5.308 16.574 1.00 65.62 138 GLU A O 1
ATOM 1121 N N . ILE A 1 139 ? -14.194 5.115 18.748 1.00 74.75 139 ILE A N 1
ATOM 1122 C CA . ILE A 1 139 ? -15.569 5.019 19.229 1.00 74.75 139 ILE A CA 1
ATOM 1123 C C . ILE A 1 139 ? -16.271 6.286 18.727 1.00 74.75 139 ILE A C 1
ATOM 1125 O O . ILE A 1 139 ? -15.779 7.378 19.028 1.00 74.75 139 ILE A O 1
ATOM 1129 N N . PRO A 1 140 ? -17.371 6.172 17.953 1.00 80.50 140 PRO A N 1
ATOM 1130 C CA . PRO A 1 140 ? -18.061 7.333 17.415 1.00 80.50 140 PRO A CA 1
ATOM 1131 C C . PRO A 1 140 ? -18.283 8.360 18.522 1.00 80.50 140 PRO A C 1
ATOM 1133 O O . PRO A 1 140 ? -18.836 8.012 19.568 1.00 80.50 140 PRO A O 1
ATOM 1136 N N . GLN A 1 141 ? -17.847 9.606 18.308 1.00 74.12 141 GLN A N 1
ATOM 1137 C CA . GLN A 1 141 ? -17.936 10.665 19.325 1.00 74.12 141 GLN A CA 1
ATOM 1138 C C . GLN A 1 141 ? -19.368 10.814 19.857 1.00 74.12 141 GLN A C 1
ATOM 1140 O O . GLN A 1 141 ? -19.567 11.026 21.045 1.00 74.12 141 GLN A O 1
ATOM 1145 N N . GLU A 1 142 ? -20.370 10.54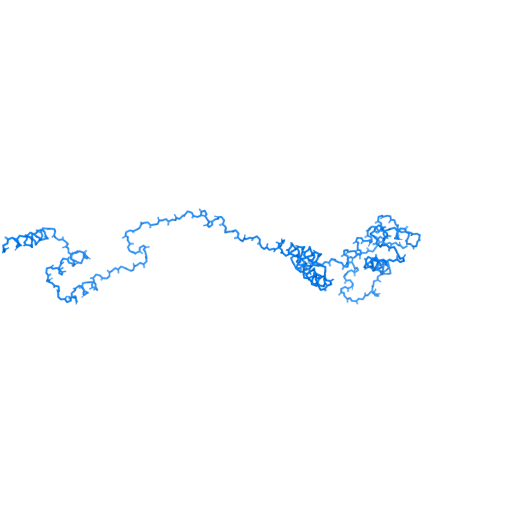9 19.017 1.00 77.00 142 GLU A N 1
ATOM 1146 C CA . GLU A 1 142 ? -21.790 10.516 19.380 1.00 77.00 142 GLU A CA 1
ATOM 1147 C C . GLU A 1 142 ? -22.127 9.565 20.545 1.00 77.00 142 GLU A C 1
ATOM 1149 O O . GLU A 1 142 ? -23.054 9.836 21.307 1.00 77.00 142 GLU A O 1
ATOM 1154 N N . LEU A 1 143 ? -21.394 8.455 20.704 1.00 74.44 143 LEU A N 1
ATOM 1155 C CA . LEU A 1 143 ? -21.563 7.518 21.820 1.00 74.44 143 LEU A CA 1
ATOM 1156 C C . LEU A 1 143 ? -20.841 7.984 23.089 1.00 74.44 143 LEU A C 1
ATOM 1158 O O . LEU A 1 143 ? -21.306 7.675 24.185 1.00 74.44 143 LEU A O 1
ATOM 1162 N N . LEU A 1 144 ? -19.736 8.720 22.948 1.00 75.25 144 LEU A N 1
ATOM 1163 C CA . LEU A 1 144 ? -18.965 9.276 24.066 1.00 75.25 144 LEU A CA 1
ATOM 1164 C C . LEU A 1 144 ? -19.618 10.544 24.636 1.00 75.25 144 LEU A C 1
ATOM 1166 O O . LEU A 1 144 ? -19.686 10.711 25.851 1.00 75.25 144 LEU A O 1
ATOM 1170 N N . ASP A 1 145 ? -20.162 11.398 23.768 1.00 81.12 145 ASP A N 1
ATOM 1171 C CA . ASP A 1 145 ? -20.798 12.672 24.126 1.00 81.12 145 ASP A CA 1
ATOM 1172 C C . ASP A 1 145 ? -22.256 12.515 24.569 1.00 81.12 145 ASP A C 1
ATOM 1174 O O . ASP A 1 145 ? -22.904 13.481 25.000 1.00 81.12 145 ASP A O 1
ATOM 1178 N N . ARG A 1 146 ? -22.808 11.298 24.476 1.00 78.56 146 ARG A N 1
ATOM 1179 C CA . ARG A 1 146 ? -24.172 11.027 24.914 1.00 78.56 146 ARG A CA 1
ATOM 1180 C C . ARG A 1 146 ? -24.254 11.202 26.426 1.00 78.56 146 ARG A C 1
ATOM 1182 O O . ARG A 1 146 ? -23.896 10.315 27.197 1.00 78.56 146 ARG A O 1
ATOM 1189 N N . LYS A 1 147 ? -24.766 12.359 26.850 1.00 78.62 147 LYS A N 1
ATOM 1190 C CA . LYS A 1 147 ? -24.990 12.661 28.266 1.00 78.62 147 LYS A CA 1
ATOM 1191 C C . LYS A 1 147 ? -25.819 11.539 28.906 1.00 78.62 147 LYS A C 1
ATOM 1193 O O . LYS A 1 147 ? -26.892 11.224 28.380 1.00 78.62 147 LYS A O 1
ATOM 1198 N N . PRO A 1 148 ? -25.362 10.948 30.023 1.00 78.12 148 PRO A N 1
ATOM 1199 C CA . PRO A 1 148 ? -26.132 9.924 30.707 1.00 78.12 148 PRO A CA 1
ATOM 1200 C C . PRO A 1 148 ? -27.444 10.533 31.204 1.00 78.12 148 PRO A C 1
ATOM 1202 O O . PRO A 1 148 ? -27.451 11.542 31.910 1.00 78.12 148 PRO A O 1
ATOM 1205 N N . VAL A 1 149 ? -28.564 9.921 30.822 1.00 81.38 149 VAL A N 1
ATOM 1206 C CA . VAL A 1 149 ? -29.878 10.262 31.369 1.00 81.38 149 VAL A CA 1
ATOM 1207 C C . VAL A 1 149 ? -30.029 9.477 32.664 1.00 81.38 149 VAL A C 1
ATOM 1209 O O . VAL A 1 149 ? -30.283 8.275 32.642 1.00 81.38 149 VAL A O 1
ATOM 1212 N N . VAL A 1 150 ? -29.813 10.146 33.796 1.00 82.88 150 VAL A N 1
ATOM 1213 C CA . VAL A 1 150 ? -30.018 9.547 35.118 1.00 82.88 150 VAL A CA 1
ATOM 1214 C C . VAL A 1 150 ? -31.480 9.743 35.509 1.00 82.88 150 VAL A C 1
ATOM 1216 O O . VAL A 1 150 ? -31.923 10.871 35.718 1.00 82.88 150 VAL A O 1
ATOM 1219 N N . ILE A 1 151 ? -32.234 8.647 35.571 1.00 81.25 151 ILE A N 1
ATOM 1220 C CA . ILE A 1 151 ? -33.640 8.644 35.984 1.00 81.25 151 ILE A CA 1
ATOM 1221 C C . ILE A 1 151 ? -33.688 8.276 37.467 1.00 81.25 151 ILE A C 1
ATOM 1223 O O . ILE A 1 151 ? -33.272 7.185 37.851 1.00 81.25 151 ILE A O 1
ATOM 1227 N N . TYR A 1 152 ? -34.196 9.188 38.294 1.00 80.44 152 TYR A N 1
ATOM 1228 C CA . TYR A 1 152 ? -34.528 8.914 39.690 1.00 80.44 152 TYR A CA 1
ATOM 1229 C C . TYR A 1 152 ? -36.035 8.696 39.779 1.00 80.44 152 TYR A C 1
ATOM 1231 O O . TYR A 1 152 ? -36.803 9.627 39.549 1.00 80.44 152 TYR A O 1
ATOM 1239 N N . THR A 1 153 ? -36.452 7.475 40.099 1.00 80.81 153 THR A N 1
ATOM 1240 C CA . THR A 1 153 ? -37.858 7.134 40.329 1.00 80.81 153 THR A CA 1
ATOM 1241 C C . THR A 1 153 ? -38.000 6.412 41.663 1.00 80.81 153 THR A C 1
ATOM 1243 O O . THR A 1 153 ? -37.143 5.614 42.050 1.00 80.81 153 THR A O 1
ATOM 1246 N N . CYS A 1 154 ? -39.069 6.738 42.387 1.00 76.31 154 CYS A N 1
ATOM 1247 C CA . CYS A 1 154 ? -39.482 6.030 43.597 1.00 76.31 154 CYS A CA 1
ATOM 1248 C C . CYS A 1 154 ? -40.507 4.927 43.284 1.00 76.31 154 CYS A C 1
ATOM 1250 O O . CYS A 1 154 ? -40.845 4.145 44.174 1.00 76.31 154 CYS A O 1
ATOM 1252 N N . ASP A 1 155 ? -40.989 4.865 42.039 1.00 74.88 155 ASP A N 1
ATOM 1253 C CA . ASP A 1 155 ? -42.033 3.949 41.607 1.00 74.88 155 ASP A CA 1
ATOM 1254 C C . ASP A 1 155 ? -41.421 2.684 40.997 1.00 74.88 155 ASP A C 1
ATOM 1256 O O . ASP A 1 155 ? -40.558 2.710 40.119 1.00 74.88 155 ASP A O 1
ATOM 1260 N N . ARG A 1 156 ? -41.867 1.529 41.498 1.00 74.25 156 ARG A N 1
ATOM 1261 C CA . ARG A 1 156 ? -41.338 0.209 41.112 1.00 74.25 156 ARG A CA 1
ATOM 1262 C C . ARG A 1 156 ? -41.658 -0.160 39.664 1.00 74.25 156 ARG A C 1
ATOM 1264 O O . ARG A 1 156 ? -40.849 -0.824 39.016 1.00 74.25 156 ARG A O 1
ATOM 1271 N N . SER A 1 157 ? -42.802 0.305 39.170 1.00 77.38 157 SER A N 1
ATOM 1272 C CA . SER A 1 157 ? -43.272 0.106 37.798 1.00 77.38 157 SER A CA 1
ATOM 1273 C C . SER A 1 157 ? -42.302 0.671 36.764 1.00 77.38 157 SER A C 1
ATOM 1275 O O . SER A 1 157 ? -42.058 0.042 35.736 1.00 77.38 157 SER A O 1
ATOM 1277 N N . ASP A 1 158 ? -41.690 1.817 37.065 1.00 78.75 158 ASP A N 1
ATOM 1278 C CA . ASP A 1 158 ? -40.755 2.505 36.171 1.00 78.75 158 ASP A CA 1
ATOM 1279 C C . ASP A 1 158 ? -39.437 1.732 36.011 1.00 78.75 158 ASP A C 1
ATOM 1281 O O . ASP A 1 158 ? -38.732 1.884 35.016 1.00 78.75 158 ASP A O 1
ATOM 1285 N N . MET A 1 159 ? -39.125 0.862 36.977 1.00 79.12 159 MET A N 1
ATOM 1286 C CA . MET A 1 159 ? -37.965 -0.032 36.965 1.00 79.12 159 MET A CA 1
ATOM 1287 C C . MET A 1 159 ? -38.285 -1.408 36.354 1.00 79.12 159 MET A C 1
ATOM 1289 O O . MET A 1 159 ? -37.443 -2.305 36.389 1.00 79.12 159 MET A O 1
ATOM 1293 N N . GLY A 1 160 ? -39.497 -1.604 35.814 1.00 77.56 160 GLY A N 1
ATOM 1294 C CA . GLY A 1 160 ? -39.936 -2.875 35.229 1.00 77.56 160 GLY A CA 1
ATOM 1295 C C . GLY A 1 160 ? -40.179 -3.986 36.256 1.00 77.56 160 GLY A C 1
ATOM 1296 O O . GLY A 1 160 ? -40.263 -5.156 35.883 1.00 77.56 160 GLY A O 1
ATOM 1297 N N . VAL A 1 161 ? -40.278 -3.639 37.543 1.00 78.94 161 VAL A N 1
ATOM 1298 C CA . VAL A 1 161 ? -40.609 -4.586 38.612 1.00 78.94 161 VAL A CA 1
ATOM 1299 C C . VAL A 1 161 ? -42.134 -4.651 38.731 1.00 78.94 161 VAL A C 1
ATOM 1301 O O . VAL A 1 161 ? -42.764 -3.596 38.835 1.00 78.94 161 VAL A O 1
ATOM 1304 N N . PRO A 1 162 ? -42.749 -5.850 38.712 1.00 76.56 162 PRO A N 1
ATOM 1305 C CA . PRO A 1 162 ? -44.195 -5.976 38.843 1.00 76.56 162 PRO A CA 1
ATOM 1306 C C . PRO A 1 162 ? -44.684 -5.437 40.192 1.00 76.56 162 PRO A C 1
ATOM 1308 O O . PRO A 1 162 ? -43.970 -5.486 41.202 1.00 76.56 162 PRO A O 1
ATOM 1311 N N . ASP A 1 163 ? -45.918 -4.932 40.205 1.00 73.06 163 ASP A N 1
ATOM 1312 C CA . ASP A 1 163 ? -46.559 -4.462 41.428 1.00 73.06 163 ASP A CA 1
ATOM 1313 C C . ASP A 1 163 ? -46.649 -5.589 42.461 1.00 73.06 163 ASP A C 1
ATOM 1315 O O . ASP A 1 163 ? -46.898 -6.750 42.144 1.00 73.06 163 ASP A O 1
ATOM 1319 N N . THR A 1 164 ? -46.413 -5.246 43.726 1.00 71.94 164 THR A N 1
ATOM 1320 C CA . THR A 1 164 ? -46.419 -6.231 44.810 1.00 71.94 164 THR A CA 1
ATOM 1321 C C . THR A 1 164 ? -47.848 -6.677 45.111 1.00 71.94 164 THR A C 1
ATOM 1323 O O . THR A 1 164 ? -48.665 -5.871 45.571 1.00 71.94 164 THR A O 1
ATOM 1326 N N . ASP A 1 165 ? -48.132 -7.967 44.929 1.00 81.94 165 ASP A N 1
ATOM 1327 C CA . ASP A 1 165 ? -49.413 -8.562 45.298 1.00 81.94 165 ASP A CA 1
ATOM 1328 C C . ASP A 1 165 ? -49.585 -8.577 46.822 1.00 81.94 165 ASP A C 1
ATOM 1330 O O . ASP A 1 165 ? -49.039 -9.403 47.556 1.00 81.94 165 ASP A O 1
ATOM 1334 N N . ARG A 1 166 ? -50.375 -7.627 47.332 1.00 79.62 166 ARG A N 1
ATOM 1335 C CA . ARG A 1 166 ? -50.559 -7.419 48.781 1.00 79.62 166 ARG A CA 1
ATOM 1336 C C . ARG A 1 166 ? -51.197 -8.616 49.488 1.00 79.62 166 ARG A C 1
ATOM 1338 O O . ARG A 1 166 ? -50.991 -8.787 50.683 1.00 79.62 166 ARG A O 1
ATOM 1345 N N . LYS A 1 167 ? -51.947 -9.442 48.754 1.00 82.19 167 LYS A N 1
ATOM 1346 C CA . LYS A 1 167 ? -52.557 -10.676 49.269 1.00 82.19 167 LYS A CA 1
ATOM 1347 C C . LYS A 1 167 ? -51.524 -11.777 49.487 1.00 82.19 167 LYS A C 1
ATOM 1349 O O . LYS A 1 167 ? -51.573 -12.456 50.506 1.00 82.19 167 LYS A O 1
ATOM 1354 N N . GLU A 1 168 ? -50.584 -11.929 48.556 1.00 81.94 168 GLU A N 1
ATOM 1355 C CA . GLU A 1 168 ? -49.470 -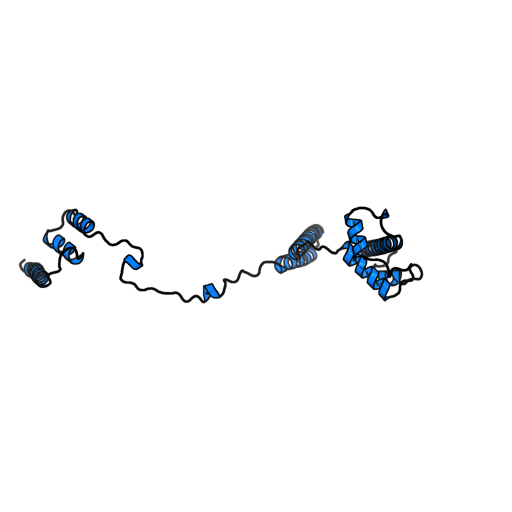12.869 48.709 1.00 81.94 168 GLU A CA 1
ATOM 1356 C C . GLU A 1 168 ? -48.547 -12.428 49.843 1.00 81.94 168 GLU A C 1
ATOM 1358 O O . GLU A 1 168 ? -48.138 -13.246 50.663 1.00 81.94 168 GLU A O 1
ATOM 1363 N N . LEU A 1 169 ? -48.293 -11.121 49.949 1.00 83.75 169 LEU A N 1
ATOM 1364 C CA . LEU A 1 169 ? -47.498 -10.556 51.034 1.00 83.75 169 LEU A CA 1
ATOM 1365 C C . LEU A 1 169 ? -48.160 -10.757 52.407 1.00 83.75 169 LEU A C 1
ATOM 1367 O O . LEU A 1 169 ? -47.476 -11.082 53.374 1.00 83.75 169 LEU A O 1
ATOM 1371 N N . GLU A 1 170 ? -49.484 -10.606 52.505 1.00 85.12 170 GLU A N 1
ATOM 1372 C CA . GLU A 1 170 ? -50.221 -10.886 53.740 1.00 85.12 170 GLU A CA 1
ATOM 1373 C C . GLU A 1 170 ? -50.144 -12.368 54.131 1.00 85.12 170 GLU A C 1
ATOM 1375 O O . GLU A 1 170 ? -49.811 -12.680 55.276 1.00 85.12 170 GLU A O 1
ATOM 1380 N N . ALA A 1 171 ? -50.380 -13.271 53.174 1.00 85.75 171 ALA A N 1
ATOM 1381 C CA . ALA A 1 171 ? -50.270 -14.712 53.390 1.00 85.75 171 ALA A CA 1
ATOM 1382 C C . ALA A 1 171 ? -48.848 -15.121 53.805 1.00 85.75 171 ALA A C 1
ATOM 1384 O O . ALA A 1 171 ? -48.673 -15.971 54.678 1.00 85.75 171 ALA A O 1
ATOM 1385 N N . PHE A 1 172 ? -47.832 -14.474 53.227 1.00 84.94 172 PHE A N 1
ATOM 1386 C CA . PHE A 1 172 ? -46.441 -14.655 53.619 1.00 84.94 172 PHE A CA 1
ATOM 1387 C C . PHE A 1 172 ? -46.203 -14.216 55.067 1.00 84.94 172 PHE A C 1
ATOM 1389 O O . PHE A 1 172 ? -45.672 -15.004 55.846 1.00 84.94 172 PHE A O 1
ATOM 1396 N N . ILE A 1 173 ? -46.650 -13.018 55.462 1.00 84.75 173 ILE A N 1
ATOM 1397 C CA . ILE A 1 173 ? -46.516 -12.514 56.842 1.00 84.75 173 ILE A CA 1
ATOM 1398 C C . ILE A 1 173 ? -47.205 -13.450 57.851 1.00 84.75 173 ILE A C 1
ATOM 1400 O O . ILE A 1 173 ? -46.670 -13.697 58.933 1.00 84.75 173 ILE A O 1
ATOM 1404 N N . ASP A 1 174 ? -48.364 -14.007 57.499 1.00 85.06 174 ASP A N 1
ATOM 1405 C CA . ASP A 1 174 ? -49.086 -14.954 58.355 1.00 85.06 174 ASP A CA 1
ATOM 1406 C C . ASP A 1 174 ? -48.401 -16.324 58.461 1.00 85.06 174 ASP A C 1
ATOM 1408 O O . ASP A 1 174 ? -48.545 -16.999 59.485 1.00 85.06 174 ASP A O 1
ATOM 1412 N N . SER A 1 175 ? -47.626 -16.708 57.442 1.00 87.19 175 SER A N 1
ATOM 1413 C CA . SER A 1 175 ? -46.862 -17.960 57.408 1.00 87.19 175 SER A CA 1
ATOM 1414 C C . SER A 1 175 ? -45.579 -17.941 58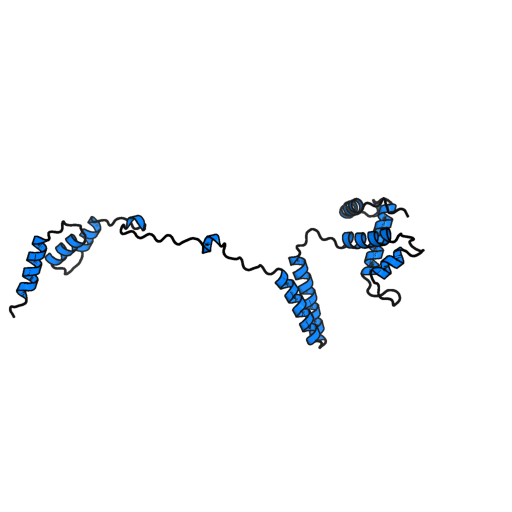.247 1.00 87.19 175 SER A C 1
ATOM 1416 O O . SER A 1 175 ? -45.020 -19.008 58.499 1.00 87.19 175 SER A O 1
ATOM 1418 N N . ILE A 1 176 ? -45.113 -16.768 58.706 1.00 85.44 176 ILE A N 1
ATOM 1419 C CA . ILE A 1 176 ? -43.873 -16.654 59.490 1.00 85.44 176 ILE A CA 1
ATOM 1420 C C . ILE A 1 176 ? -44.088 -17.270 60.890 1.00 85.44 176 ILE A C 1
ATOM 1422 O O . ILE A 1 176 ? -44.926 -16.768 61.658 1.00 85.44 176 ILE A O 1
ATOM 1426 N N . PRO A 1 177 ? -43.350 -18.341 61.249 1.00 81.75 177 PRO A N 1
ATOM 1427 C CA . PRO A 1 177 ? -43.463 -18.975 62.558 1.00 81.75 177 PRO A CA 1
ATOM 1428 C C . PRO A 1 177 ? -42.846 -18.097 63.660 1.00 81.75 177 PRO A C 1
ATOM 1430 O O . PRO A 1 177 ? -41.973 -17.279 63.397 1.00 81.75 177 PRO A O 1
ATOM 1433 N N . GLU A 1 178 ? -43.309 -18.278 64.902 1.00 78.56 178 GLU A N 1
ATOM 1434 C CA . GLU A 1 178 ? -42.742 -17.658 66.120 1.00 78.56 178 GLU A CA 1
ATOM 1435 C C . GLU A 1 178 ? -42.793 -16.117 66.214 1.00 78.56 178 GLU A C 1
ATOM 1437 O O . GLU A 1 178 ? -42.073 -15.514 67.005 1.00 78.56 178 GLU A O 1
ATOM 1442 N N . VAL A 1 179 ? -43.692 -15.454 65.478 1.00 78.75 179 VAL A N 1
ATOM 1443 C CA . VAL A 1 179 ? -43.894 -13.996 65.590 1.00 78.75 179 VAL A CA 1
ATOM 1444 C C . VAL A 1 179 ? -45.106 -13.681 66.478 1.00 78.75 179 VAL A C 1
ATOM 1446 O O . VAL A 1 179 ? -46.214 -14.120 66.151 1.00 78.75 179 VAL A O 1
ATOM 1449 N N . PRO A 1 180 ? -44.948 -12.890 67.561 1.00 82.06 180 PRO A N 1
ATOM 1450 C CA . PRO A 1 180 ? -46.070 -12.405 68.362 1.00 82.06 180 PRO A CA 1
ATOM 1451 C C . PRO A 1 180 ? -47.103 -11.661 67.506 1.00 82.06 180 PRO A C 1
ATOM 1453 O O . PRO A 1 180 ? -46.746 -10.908 66.598 1.00 82.06 180 PRO A O 1
ATOM 1456 N N . SER A 1 181 ? -48.391 -11.824 67.816 1.00 77.31 181 SER A N 1
ATOM 1457 C CA . SER A 1 181 ? -49.493 -11.233 67.036 1.00 77.31 181 SER A CA 1
ATOM 1458 C C . SER A 1 181 ? -49.383 -9.712 66.888 1.00 77.31 181 SER A C 1
ATOM 1460 O O . SER A 1 181 ? -49.710 -9.180 65.832 1.00 77.31 181 SER A O 1
ATOM 1462 N N . VAL A 1 182 ? -48.866 -9.027 67.912 1.00 80.25 182 VAL A N 1
ATOM 1463 C CA . VAL A 1 182 ? -48.618 -7.577 67.903 1.00 80.25 182 VAL A CA 1
ATOM 1464 C C . VAL A 1 182 ? -47.585 -7.213 66.834 1.00 80.25 182 VAL A C 1
ATOM 1466 O O . VAL A 1 182 ? -47.854 -6.387 65.970 1.00 80.25 182 VAL A O 1
ATOM 1469 N N . VAL A 1 183 ? -46.436 -7.894 66.808 1.00 80.19 183 VAL A N 1
ATOM 1470 C CA . VAL A 1 183 ? -45.372 -7.659 65.815 1.00 80.19 183 VAL A CA 1
ATOM 1471 C C . VAL A 1 183 ? -45.858 -7.973 64.401 1.00 80.19 183 VAL A C 1
ATOM 1473 O O . VAL A 1 183 ? -45.541 -7.254 63.457 1.00 80.19 183 VAL A O 1
ATOM 1476 N N . ARG A 1 184 ? -46.692 -9.002 64.247 1.00 83.69 184 ARG A N 1
ATOM 1477 C CA . ARG A 1 184 ? -47.274 -9.360 62.953 1.00 83.69 184 ARG A CA 1
ATOM 1478 C C . ARG A 1 184 ? -48.202 -8.272 62.407 1.00 83.69 184 ARG A C 1
ATOM 1480 O O . ARG A 1 184 ? -48.113 -7.934 61.230 1.00 83.69 184 ARG A O 1
ATOM 1487 N N . GLU A 1 185 ? -49.060 -7.701 63.249 1.00 82.19 185 GLU A N 1
ATOM 1488 C CA . GLU A 1 185 ? -49.937 -6.590 62.860 1.00 82.19 185 GLU A CA 1
ATOM 1489 C C . GLU A 1 185 ? -49.133 -5.342 62.473 1.00 82.19 185 GLU A C 1
ATOM 1491 O O . GLU A 1 185 ? -49.437 -4.717 61.459 1.00 82.19 185 GLU A O 1
ATOM 1496 N N . ARG A 1 186 ? -48.044 -5.048 63.195 1.00 81.25 186 ARG A N 1
ATOM 1497 C CA . ARG A 1 186 ? -47.124 -3.947 62.868 1.00 81.25 186 ARG A CA 1
ATOM 1498 C C . ARG A 1 186 ? -46.509 -4.110 61.479 1.00 81.25 186 ARG A C 1
ATOM 1500 O O . ARG A 1 186 ? -46.548 -3.185 60.676 1.00 81.25 186 ARG A O 1
ATOM 1507 N N . VAL A 1 187 ? -46.024 -5.309 61.157 1.00 84.69 187 VAL A N 1
ATOM 1508 C CA . VAL A 1 187 ? -45.457 -5.606 59.831 1.00 84.69 187 VAL A CA 1
ATOM 1509 C C . VAL A 1 187 ? -46.520 -5.477 58.729 1.00 84.69 187 VAL A C 1
ATOM 1511 O O . VAL A 1 187 ? -46.215 -4.996 57.637 1.00 84.69 187 VAL A O 1
ATOM 1514 N N . LYS A 1 188 ? -47.786 -5.832 59.001 1.00 84.62 188 LYS A N 1
ATOM 1515 C CA . LYS A 1 188 ? -48.902 -5.620 58.057 1.00 84.62 188 LYS A CA 1
ATOM 1516 C C . LYS A 1 188 ? -49.234 -4.133 57.850 1.00 84.62 188 LYS A C 1
ATOM 1518 O O . LYS A 1 188 ? -49.631 -3.748 56.746 1.00 84.62 188 LYS A O 1
ATOM 1523 N N . GLU A 1 189 ? -49.085 -3.298 58.875 1.00 84.38 189 GLU A N 1
ATOM 1524 C CA . GLU A 1 189 ? -49.250 -1.840 58.777 1.00 84.38 189 GLU A CA 1
ATOM 1525 C C . GLU A 1 189 ? -48.088 -1.187 58.004 1.00 84.38 189 GLU A C 1
ATOM 1527 O O . GLU A 1 189 ? -48.335 -0.404 57.082 1.00 84.38 189 GLU A O 1
ATOM 1532 N N . ASP A 1 190 ? -46.841 -1.578 58.287 1.00 81.81 190 ASP A N 1
ATOM 1533 C CA . ASP A 1 190 ? -45.635 -1.084 57.599 1.00 81.81 190 ASP A CA 1
ATOM 1534 C C . ASP A 1 190 ? -45.623 -1.475 56.111 1.00 81.81 190 ASP A C 1
ATOM 1536 O O . ASP A 1 190 ? -45.253 -0.682 55.240 1.00 81.81 190 ASP A O 1
ATOM 1540 N N . ALA A 1 191 ? -46.126 -2.671 55.790 1.00 81.94 191 ALA A N 1
ATOM 1541 C CA . ALA A 1 191 ? -46.331 -3.140 54.420 1.00 81.94 191 ALA A CA 1
ATOM 1542 C C . ALA A 1 191 ? -47.503 -2.448 53.686 1.00 81.94 191 ALA A C 1
ATOM 1544 O O . ALA A 1 191 ? -47.784 -2.779 52.531 1.00 81.94 191 ALA A O 1
ATOM 1545 N N . ARG A 1 192 ? -48.210 -1.502 54.329 1.00 77.19 192 ARG A N 1
ATOM 1546 C CA . ARG A 1 192 ? -49.426 -0.835 53.817 1.00 77.19 192 ARG A CA 1
ATOM 1547 C C . ARG A 1 192 ? -50.544 -1.807 53.404 1.00 77.19 192 ARG A C 1
ATOM 1549 O O . ARG A 1 192 ? -51.344 -1.496 52.514 1.00 77.19 192 ARG A O 1
ATOM 1556 N N . ILE A 1 193 ? -50.609 -2.980 54.038 1.00 83.19 193 ILE A N 1
ATOM 1557 C CA . ILE A 1 193 ? -51.724 -3.929 53.895 1.00 83.19 193 ILE A CA 1
ATOM 1558 C C . ILE A 1 193 ? -52.887 -3.459 54.774 1.00 83.19 193 ILE A C 1
ATOM 1560 O O . ILE A 1 193 ? -54.023 -3.369 54.310 1.00 83.19 193 ILE A O 1
ATOM 1564 N N . LYS A 1 194 ? -52.587 -3.088 56.026 1.00 81.75 194 LYS A N 1
ATOM 1565 C CA . LYS A 1 194 ? -53.534 -2.477 56.967 1.00 81.75 194 LYS A CA 1
ATOM 1566 C C . LYS A 1 194 ? -53.290 -0.975 57.098 1.00 81.75 194 LYS A C 1
ATOM 1568 O O . LYS A 1 194 ? -52.208 -0.469 56.807 1.00 81.75 194 LYS A O 1
ATOM 1573 N N . LYS A 1 195 ? -54.331 -0.241 57.498 1.00 81.69 195 LYS A N 1
ATOM 1574 C CA . LYS A 1 195 ? -54.251 1.208 57.700 1.00 81.69 195 LYS A CA 1
ATOM 1575 C C . LYS A 1 195 ? -53.434 1.493 58.960 1.00 81.69 195 LYS A C 1
ATOM 1577 O O . LYS A 1 195 ? -53.832 1.070 60.037 1.00 81.69 195 LYS A O 1
ATOM 1582 N N . PHE A 1 196 ? -52.355 2.252 58.808 1.00 81.88 196 PHE A N 1
ATOM 1583 C CA . PHE A 1 196 ? -51.537 2.711 59.925 1.00 81.88 196 PHE A CA 1
ATOM 1584 C C . PHE A 1 196 ? -52.350 3.615 60.865 1.00 81.88 196 PHE A C 1
ATOM 1586 O O . PHE A 1 196 ? -52.897 4.636 60.428 1.00 81.88 196 PHE A O 1
ATOM 1593 N N . ASP A 1 197 ? -52.424 3.245 62.144 1.00 81.75 197 ASP A N 1
ATOM 1594 C CA . ASP A 1 197 ? -53.035 4.053 63.199 1.00 81.75 197 ASP A CA 1
ATOM 1595 C C . ASP A 1 197 ? -51.966 4.514 64.194 1.00 81.75 197 ASP A C 1
ATOM 1597 O O . ASP A 1 197 ? -51.558 3.793 65.105 1.00 81.75 197 ASP A O 1
ATOM 1601 N N . LEU A 1 198 ? -51.538 5.767 64.023 1.00 80.19 198 LEU A N 1
ATOM 1602 C CA . LEU A 1 198 ? -50.503 6.386 64.846 1.00 80.19 198 LEU A CA 1
ATOM 1603 C C . LEU A 1 198 ? -50.850 6.364 66.343 1.00 80.19 198 LEU A C 1
ATOM 1605 O O . LEU A 1 198 ? -49.960 6.183 67.167 1.00 80.19 198 LEU A O 1
ATOM 1609 N N . LYS A 1 199 ? -52.129 6.530 66.714 1.00 81.62 199 LYS A N 1
ATOM 1610 C CA . LYS A 1 199 ? -52.526 6.573 68.132 1.00 81.62 199 LYS A CA 1
ATOM 1611 C C . LYS A 1 199 ? -52.396 5.206 68.785 1.00 81.62 199 LYS A C 1
ATOM 1613 O O . LYS A 1 199 ? -51.913 5.117 69.909 1.00 81.62 199 LYS A O 1
ATOM 1618 N N . LYS A 1 200 ? -52.817 4.160 68.071 1.00 81.00 200 LYS A N 1
ATOM 1619 C CA . LYS A 1 200 ? -52.679 2.775 68.522 1.00 81.00 200 LYS A CA 1
ATOM 1620 C C . LYS A 1 200 ? -51.202 2.411 68.680 1.00 81.00 200 LYS A C 1
ATOM 1622 O O . LYS A 1 200 ? -50.826 1.861 69.708 1.00 81.00 200 LYS A O 1
ATOM 1627 N N . ARG A 1 201 ? -50.358 2.816 67.723 1.00 78.00 201 ARG A N 1
ATOM 1628 C CA . ARG A 1 201 ? -48.922 2.532 67.770 1.00 78.00 201 ARG A CA 1
ATOM 1629 C C . ARG A 1 201 ? -48.212 3.210 68.941 1.00 78.00 201 ARG A C 1
ATOM 1631 O O . ARG A 1 201 ? -47.457 2.560 69.649 1.00 78.00 201 ARG A O 1
ATOM 1638 N N . MET A 1 202 ? -48.522 4.480 69.199 1.00 81.19 202 MET A N 1
ATOM 1639 C CA . MET A 1 202 ? -47.966 5.203 70.349 1.00 81.19 202 MET A CA 1
ATOM 1640 C C . MET A 1 202 ? -48.367 4.586 71.698 1.00 81.19 202 MET A C 1
ATOM 1642 O O . MET A 1 202 ? -47.586 4.651 72.642 1.00 81.19 202 MET A O 1
ATOM 1646 N N . LEU A 1 203 ? -49.572 4.011 71.800 1.00 80.94 203 LEU A N 1
ATOM 1647 C CA . LEU A 1 203 ? -50.045 3.347 73.016 1.00 80.94 203 LEU A CA 1
ATOM 1648 C C . LEU A 1 203 ? -49.320 2.011 73.241 1.00 80.94 203 LEU A C 1
ATOM 1650 O O . LEU A 1 203 ? -48.827 1.769 74.336 1.00 80.94 203 LEU A O 1
ATOM 1654 N N . GLU A 1 204 ? -49.209 1.185 72.196 1.00 76.69 204 GLU A N 1
ATOM 1655 C CA . GLU A 1 204 ? -48.486 -0.093 72.249 1.00 76.69 204 GLU A CA 1
ATOM 1656 C C . GLU A 1 204 ? -46.992 0.102 72.542 1.00 76.69 204 GLU A C 1
ATOM 1658 O O . GLU A 1 204 ? -46.424 -0.638 73.341 1.00 76.69 204 GLU A O 1
ATOM 1663 N N . ASP A 1 205 ? -46.358 1.108 71.932 1.00 78.38 205 ASP A N 1
ATOM 1664 C CA . ASP A 1 205 ? -44.959 1.438 72.206 1.00 78.38 205 ASP A CA 1
ATOM 1665 C C . ASP A 1 205 ? -44.801 1.910 73.671 1.00 78.38 205 ASP A C 1
ATOM 1667 O O . ASP A 1 205 ? -43.881 1.486 74.364 1.00 78.38 205 ASP A O 1
ATOM 1671 N N . ALA A 1 206 ? -45.723 2.725 74.201 1.00 77.50 206 ALA A N 1
ATOM 1672 C CA . ALA A 1 206 ? -45.683 3.154 75.603 1.00 77.50 206 ALA A CA 1
ATOM 1673 C C . ALA A 1 206 ? -45.860 1.994 76.605 1.00 77.50 206 ALA A C 1
ATOM 1675 O O . ALA A 1 206 ? -45.238 2.013 77.666 1.00 77.50 206 ALA A O 1
ATOM 1676 N N . GLU A 1 207 ? -46.672 0.983 76.281 1.00 75.25 207 GLU A N 1
ATOM 1677 C CA . GLU A 1 207 ? -46.817 -0.239 77.086 1.00 75.25 207 GLU A CA 1
ATOM 1678 C C . GLU A 1 207 ? -45.563 -1.131 77.021 1.00 75.25 207 GLU A C 1
ATOM 1680 O O . GLU A 1 207 ? -45.128 -1.659 78.045 1.00 75.25 207 GLU A O 1
ATOM 1685 N N . GLU A 1 208 ? -44.941 -1.257 75.844 1.00 70.12 208 GLU A N 1
ATOM 1686 C CA . GLU A 1 208 ? -43.718 -2.045 75.628 1.00 70.12 208 GLU A CA 1
ATOM 1687 C C . GLU A 1 208 ? -42.491 -1.424 76.322 1.00 70.12 208 GLU A C 1
ATOM 1689 O O . GLU A 1 208 ? -41.680 -2.145 76.906 1.00 70.12 208 GLU A O 1
ATOM 1694 N N . PHE A 1 209 ? -42.391 -0.090 76.326 1.00 66.44 209 PHE A N 1
ATOM 1695 C CA . PHE A 1 209 ? -41.333 0.647 77.026 1.00 66.44 209 PHE A CA 1
ATOM 1696 C C . PHE A 1 209 ? -41.621 0.861 78.523 1.00 66.44 209 PHE A C 1
ATOM 1698 O O . PHE A 1 209 ? -40.685 0.920 79.312 1.00 66.44 209 PHE A O 1
ATOM 1705 N N . GLY A 1 210 ? -42.888 0.947 78.946 1.00 61.78 210 GLY A N 1
ATOM 1706 C CA . GLY A 1 210 ? -43.266 1.141 80.354 1.00 61.78 210 GLY A CA 1
ATOM 1707 C C . GLY A 1 210 ? -43.210 -0.125 81.219 1.00 61.78 210 GLY A C 1
ATOM 1708 O O . GLY A 1 210 ? -43.192 -0.030 82.444 1.00 61.78 210 GLY A O 1
ATOM 1709 N N . GLY A 1 211 ? -43.181 -1.314 80.606 1.00 57.56 211 GLY A N 1
ATOM 1710 C CA . GLY A 1 211 ? -43.117 -2.604 81.305 1.00 57.56 211 GLY A CA 1
ATOM 1711 C C . GLY A 1 211 ? -41.709 -3.081 81.689 1.00 57.56 211 GLY A C 1
ATOM 1712 O O . GLY A 1 211 ? -41.591 -4.087 82.385 1.00 57.56 211 GLY A O 1
ATOM 1713 N N . GLN A 1 212 ? -40.648 -2.396 81.248 1.00 53.19 212 GLN A N 1
ATOM 1714 C CA . GLN A 1 212 ? -39.255 -2.821 81.468 1.00 53.19 212 GLN A CA 1
ATOM 1715 C C . GLN A 1 212 ? -38.602 -2.234 82.735 1.00 53.19 212 GLN A C 1
ATOM 1717 O O . GLN A 1 212 ? -37.504 -2.652 83.087 1.00 53.19 212 GLN A O 1
ATOM 1722 N N . ASP A 1 213 ? -39.295 -1.359 83.474 1.00 50.28 213 ASP A N 1
ATOM 1723 C CA . ASP A 1 213 ? -38.771 -0.701 84.687 1.00 50.28 213 ASP A CA 1
ATOM 1724 C C . ASP A 1 213 ? -39.227 -1.354 86.015 1.00 50.28 213 ASP A C 1
ATOM 1726 O O . ASP A 1 213 ? -39.140 -0.747 87.084 1.00 50.28 213 ASP A O 1
ATOM 1730 N N . ALA A 1 214 ? -39.714 -2.599 85.985 1.00 50.75 214 ALA A N 1
ATOM 1731 C CA . ALA A 1 214 ? -40.104 -3.342 87.187 1.00 50.75 214 ALA A CA 1
ATOM 1732 C C . ALA A 1 214 ? -39.463 -4.739 87.255 1.00 50.75 214 ALA A C 1
ATOM 1734 O O . ALA A 1 214 ? -40.170 -5.746 87.331 1.00 50.75 214 ALA A O 1
ATOM 1735 N N . GLN A 1 215 ? -38.127 -4.797 87.260 1.00 36.09 215 GLN A N 1
ATOM 1736 C CA . GLN A 1 215 ? -37.362 -5.882 87.889 1.00 36.09 215 GLN A CA 1
ATOM 1737 C C . GLN A 1 215 ? -35.937 -5.460 88.247 1.00 36.09 215 GLN A C 1
ATOM 1739 O O . GLN A 1 215 ? -35.275 -4.827 87.399 1.00 36.09 215 GLN A O 1
#

Secondary structure (DSSP, 8-state):
---TT--HHHHHHHHHHT-STTS-HHHHHHHHHHHHHHHHHH-SEETTEEP-HHHHHHHHTSTTT---HHHHHHHHHHHHHHHH--TT--HHHHHHHHHHHHHHHHHHHHHTT-HHHHHHHHHHHHHHHHTTSPP--PPPHHHHS----------TGGGTPPPP-HHHHHHHHHH-TT--HHHHHHHHHHTTSSPP-HHHHHHHHHHHHHTSS--

Sequence (215 aa):
MDFEKADIGQIGRILATGDLDSLPEEQRAYYDLMEMVRGLRARMRYNGKVITKAGIIRLLKSEVYGLSDWMARQGYADSVNFFYSQENIRPQAFANLYAEKLEKWADSMFLTGKGEEASRILERAARLRLRFACDEQEIPQELLDRKPVVIYTCDRSDMGVPDTDRKELEAFIDSIPEVPSVVRERVKEDARIKKFDLKKRMLEDAEEFGGQDAQ

Organism: NCBI:txid1339316

Foldseek 3Di:
DDLPPADLVVVLVVVVVPDLVPDDPSNSVLVVLLVVLVVLVVDCDDPRDGRDLVNQLVVCCDPVNVDDSVVSVVSNVSSCCSPPPDPPQDQLNVLQVQLVVLQVVLVVCVVVVNNVVSVVSNVSSVVSNVVPDDDPPDDPVCVVPPPDDDDDDPDVVVVVHDDDDLVVVLVVLVPDPPDDPVVSVVVCCVSVVDPDDPVVVVVVVCVVVVVPPPD

pLDDT: mean 81.31, std 9.61, range [36.09, 94.44]